Protein AF-A0A5M4B3C0-F1 (afdb_monomer_lite)

InterPro domains:
  IPR029055 Nucleophile aminohydrolases, N-terminal [SSF56235] (1-204)
  IPR029132 Choloylglycine hydrolase/NAAA C-terminal [PF02275] (1-87)
  IPR052193 Peptidase C59 family enzymes [PTHR35527] (1-217)

Secondary structure (DSSP, 8-state):
--TTS-EEEEEE----PPP-TTSPEEEHHHHHHHHHHH-SSHHHHHHHTTTSEEESSSEEEEEE-TT--EEEEEEETTEEEEEEGGG-SS----SS-HHHHHHHHTTBTTTTSSB---TT-TTS-HHHHHHHHHHT--TTS-HHHHHHHHHHHT--SS--SEEEEEETTTTEEEEEESS--SPEEEEGGGS--STTSPPEE--S--SS-EEGGGG-EE--HHHHHHHIIIIITTSTTSS-HHHHTGGG--HHHHHHHHHHTTGGGGSTTTTTT-EEEEE---TTTTPPP-EEEEEE-SS-EEEEEE-SS-EEE-EEEEEETTEEEEEEE-TT--EEEEEEEEETTEEEEEEEESS-EEEEEEEEEE--

Foldseek 3Di:
DALLLKAKDKAFEQADAADDPVAFEDEPVVLRVVCRVPHNAPVVSLVVSVRHRYDDGGIWMWIGALVGWIKTFTHDPNDTDIATDPSCPQRDDYNYDSVVLLVLLCCEPPNPHDNDDDLQDLPRALSNLSVVLVVPPDPVDDVVVSQVVSQVSSDHPDDDQKDWDRPSNQQKIWMAGPVQRAIAMEHNVLDDPDPVDADWDADRHDNDHYYCSVRIDGQALVVQLCCCVPPVVVVCVVPPPCVQCPPNDDVNNSSNCRSCVLVVLQDCVVVLVAAKWWFDDDVVVVAFTWIKHWDDPSPDIWIWIDSPPDIWTWAPWDDRPQWIKTWTADPVGWIKIWIWGDDRQKIKIWIDTPPDTSGITIIGGDDD

Radius of gyration: 25.58 Å; chains: 1; bounding box: 66×52×74 Å

pLDDT: mean 92.88, std 6.46, range [55.88, 98.62]

Sequence (368 aa):
MNEEGLFIWEMNDDTQYPKNKDLPKLNQMNWMQYILDNCRTTDEAIKTASEFEIDGWGWHYFVGDAQGNTAAIEFIKGKVVVHKGKDMPVPGLFNEPYAREMDILRYYKGFGGDYEPDLNDSKVPRFVKTAVMTRDYNPDENIVDYGLKMLDQLMVDDVPEWSVLFDVRSRTVYFKTRINPEIKKLSMDQVDFSNNSPTLIANIDMKEGGNMYAELQPFTNERMKNFTEKFIFSLIPELPAKFFTGGGLTLEEYAQRTSSHSDYAKTAEAQFFKGEWKNMPDKLKKEMDIILKFESNGEAITGSVSNGRDIYAMDNLSLAGNKVKFTFKTKGGTLIEIKSVFDGGQMKATMAGIENNYGTYVLNRILP

Organism: NCBI:txid314319

Structure (mmCIF, N/CA/C/O backbone):
data_AF-A0A5M4B3C0-F1
#
_entry.id   AF-A0A5M4B3C0-F1
#
loop_
_atom_site.group_PDB
_atom_site.id
_atom_site.type_symbol
_atom_site.label_atom_id
_atom_site.label_alt_id
_atom_site.label_comp_id
_atom_site.label_asym_id
_atom_site.label_entity_id
_atom_site.label_seq_id
_atom_site.pdbx_PDB_ins_code
_atom_site.Cartn_x
_atom_site.Cartn_y
_atom_site.Cartn_z
_atom_site.occupancy
_atom_site.B_iso_or_equiv
_atom_site.auth_seq_id
_atom_site.auth_comp_id
_atom_site.auth_asym_id
_atom_site.auth_atom_id
_atom_site.pdbx_PDB_model_num
ATOM 1 N N . MET A 1 1 ? 6.675 -1.661 0.111 1.00 96.94 1 MET A N 1
ATOM 2 C CA . MET A 1 1 ? 6.889 -3.072 0.501 1.00 96.94 1 MET A CA 1
ATOM 3 C C . MET A 1 1 ? 6.672 -3.187 2.003 1.00 96.94 1 MET A C 1
ATOM 5 O O . MET A 1 1 ? 6.975 -2.215 2.684 1.00 96.94 1 MET A O 1
ATOM 9 N N . ASN A 1 2 ? 6.158 -4.312 2.502 1.00 97.94 2 ASN A N 1
ATOM 10 C CA . ASN A 1 2 ? 6.045 -4.605 3.935 1.00 97.94 2 ASN A CA 1
ATOM 11 C C . ASN A 1 2 ? 7.030 -5.700 4.399 1.00 97.94 2 ASN A C 1
ATOM 13 O O . ASN A 1 2 ? 7.773 -6.267 3.596 1.00 97.94 2 ASN A O 1
ATOM 17 N N . GLU A 1 3 ? 7.026 -6.015 5.696 1.00 96.62 3 GLU A N 1
ATOM 18 C CA . GLU A 1 3 ? 7.925 -7.002 6.325 1.00 96.62 3 GLU A CA 1
ATOM 19 C C . GLU A 1 3 ? 7.716 -8.461 5.863 1.00 96.62 3 GLU A C 1
ATOM 21 O O . GLU A 1 3 ? 8.556 -9.335 6.094 1.00 96.62 3 GLU A O 1
ATOM 26 N N . GLU A 1 4 ? 6.625 -8.727 5.149 1.00 97.12 4 GLU A N 1
ATOM 27 C CA . GLU A 1 4 ? 6.298 -10.032 4.566 1.00 97.12 4 GLU A CA 1
ATOM 28 C C . GLU A 1 4 ? 6.764 -10.147 3.104 1.00 97.12 4 GLU A C 1
ATOM 30 O O . GLU A 1 4 ? 6.641 -11.204 2.488 1.00 97.12 4 GLU A O 1
ATOM 35 N N . GLY A 1 5 ? 7.338 -9.074 2.546 1.00 97.19 5 GLY A N 1
ATOM 36 C CA . GLY A 1 5 ? 7.814 -9.024 1.164 1.00 97.19 5 GLY A CA 1
ATOM 37 C C . GLY A 1 5 ? 6.717 -8.756 0.131 1.00 97.19 5 GLY A C 1
ATOM 38 O O . GLY A 1 5 ? 6.967 -8.908 -1.063 1.00 97.19 5 GLY A O 1
ATOM 39 N N . LEU A 1 6 ? 5.523 -8.327 0.558 1.00 98.56 6 LEU A N 1
ATOM 40 C CA . LEU A 1 6 ? 4.499 -7.786 -0.337 1.00 98.56 6 LEU A CA 1
ATOM 41 C C . LEU A 1 6 ? 4.898 -6.372 -0.768 1.00 98.56 6 LEU A C 1
ATOM 43 O O . LEU A 1 6 ? 5.253 -5.539 0.068 1.00 98.56 6 LEU A O 1
ATOM 47 N N . PHE A 1 7 ? 4.804 -6.060 -2.056 1.00 98.44 7 PHE A N 1
ATOM 48 C CA . PHE A 1 7 ? 4.947 -4.704 -2.582 1.00 98.44 7 PHE A CA 1
ATOM 49 C C . PHE A 1 7 ? 3.752 -4.327 -3.452 1.00 98.44 7 PHE A C 1
ATOM 51 O O . PHE A 1 7 ? 3.085 -5.181 -4.026 1.00 98.44 7 PHE A O 1
ATOM 58 N N . ILE A 1 8 ? 3.517 -3.025 -3.559 1.00 98.50 8 ILE A N 1
ATOM 59 C CA . ILE A 1 8 ? 2.535 -2.420 -4.448 1.00 98.50 8 ILE A CA 1
ATOM 60 C C . ILE A 1 8 ? 3.167 -1.174 -5.061 1.00 98.50 8 ILE A C 1
ATOM 62 O O . ILE A 1 8 ? 3.925 -0.474 -4.386 1.00 98.50 8 ILE A O 1
ATOM 66 N N . TRP A 1 9 ? 2.868 -0.932 -6.329 1.00 97.81 9 TRP A N 1
ATOM 67 C CA . TRP A 1 9 ? 3.270 0.252 -7.071 1.00 97.81 9 TRP A CA 1
ATOM 68 C C . TRP A 1 9 ? 2.098 0.757 -7.907 1.00 97.81 9 TRP A C 1
ATOM 70 O O . TRP A 1 9 ? 1.341 -0.043 -8.460 1.00 97.81 9 TRP A O 1
ATOM 80 N N . GLU A 1 10 ? 1.942 2.070 -7.971 1.00 96.94 10 GLU A N 1
ATOM 81 C CA . GLU A 1 10 ? 0.891 2.777 -8.687 1.00 96.94 10 GLU A CA 1
ATOM 82 C C . GLU A 1 10 ? 1.365 3.301 -10.044 1.00 96.94 10 GLU A C 1
ATOM 84 O O . GLU A 1 10 ? 2.504 3.744 -10.214 1.00 96.94 10 GLU A O 1
ATOM 89 N N . MET A 1 11 ? 0.467 3.292 -11.027 1.00 95.50 11 MET A N 1
ATOM 90 C CA . MET A 1 11 ? 0.723 3.879 -12.337 1.00 95.50 11 MET A CA 1
ATOM 91 C C . MET A 1 11 ? -0.512 4.624 -12.828 1.00 95.50 11 MET A C 1
ATOM 93 O O . MET A 1 11 ? -1.642 4.212 -12.575 1.00 95.50 11 MET A O 1
ATOM 97 N N . ASN A 1 12 ? -0.285 5.743 -13.520 1.00 93.62 12 ASN A N 1
ATOM 98 C CA . ASN A 1 12 ? -1.353 6.556 -14.102 1.00 93.62 12 ASN A CA 1
ATOM 99 C C . ASN A 1 12 ? -2.089 5.806 -15.215 1.00 93.62 12 ASN A C 1
ATOM 101 O O . ASN A 1 12 ? -1.423 5.261 -16.091 1.00 93.62 12 ASN A O 1
ATOM 105 N N . ASP A 1 13 ? -3.421 5.867 -15.191 1.00 91.69 13 ASP A N 1
ATOM 106 C CA . ASP A 1 13 ? -4.349 5.296 -16.180 1.00 91.69 13 ASP A CA 1
ATOM 107 C C . ASP A 1 13 ? -5.683 6.086 -16.168 1.00 91.69 13 ASP A C 1
ATOM 109 O O . ASP A 1 13 ? -5.935 6.865 -15.249 1.00 91.69 13 ASP A O 1
ATOM 113 N N . ASP A 1 14 ? -6.572 5.900 -17.149 1.00 90.75 14 ASP A N 1
ATOM 114 C CA . ASP A 1 14 ? -7.944 6.450 -17.132 1.00 90.75 14 ASP A CA 1
ATOM 115 C C . ASP A 1 14 ? -8.887 5.554 -16.308 1.00 90.75 14 ASP A C 1
ATOM 117 O O . ASP A 1 14 ? -9.809 4.890 -16.799 1.00 90.75 14 ASP A O 1
ATOM 121 N N . THR A 1 15 ? -8.593 5.480 -15.013 1.00 91.38 15 THR A N 1
ATOM 122 C CA . THR A 1 15 ? -9.229 4.545 -14.087 1.00 91.38 15 THR A CA 1
ATOM 123 C C . THR A 1 15 ? -10.656 4.951 -13.716 1.00 91.38 15 THR A C 1
ATOM 125 O O . THR A 1 15 ? -10.953 6.095 -13.375 1.00 91.38 15 THR A O 1
ATOM 128 N N . GLN A 1 16 ? -11.550 3.962 -13.671 1.00 93.88 16 GLN A N 1
ATOM 129 C CA . GLN A 1 16 ? -12.926 4.100 -13.198 1.00 93.88 16 GLN A CA 1
ATOM 130 C C . GLN A 1 16 ? -13.157 3.177 -12.000 1.00 93.88 16 GLN A C 1
ATOM 132 O O . GLN A 1 16 ? -13.621 2.043 -12.160 1.00 93.88 16 GLN A O 1
ATOM 137 N N . TYR A 1 17 ? -12.853 3.668 -10.795 1.00 95.75 17 TYR A N 1
ATOM 138 C CA . TYR A 1 17 ? -13.085 2.917 -9.559 1.00 95.75 17 TYR A CA 1
ATOM 139 C C . TYR A 1 17 ? -14.576 2.561 -9.377 1.00 95.75 17 TYR A C 1
ATOM 141 O O . TYR A 1 17 ? -15.446 3.412 -9.611 1.00 95.75 17 TYR A O 1
ATOM 149 N N . PRO A 1 18 ? -14.901 1.329 -8.932 1.00 94.69 18 PRO A N 1
ATOM 150 C CA . PRO A 1 18 ? -16.257 0.943 -8.564 1.00 94.69 18 PRO A CA 1
ATOM 151 C C . PRO A 1 18 ? -16.844 1.895 -7.517 1.00 94.69 18 PRO A C 1
ATOM 153 O O . PRO A 1 18 ? -16.183 2.248 -6.543 1.00 94.69 18 PRO A O 1
ATOM 156 N N . LYS A 1 19 ? -18.110 2.286 -7.691 1.00 94.06 19 LYS A N 1
ATOM 157 C CA . LYS A 1 19 ? -18.848 3.077 -6.696 1.00 94.06 19 LYS A CA 1
ATOM 158 C C . LYS A 1 19 ? -19.810 2.178 -5.932 1.00 94.06 19 LYS A C 1
ATOM 160 O O . LYS A 1 19 ? -20.630 1.488 -6.536 1.00 94.06 19 LYS A O 1
ATOM 165 N N . ASN A 1 20 ? -19.714 2.199 -4.608 1.00 92.12 20 ASN A N 1
ATOM 166 C CA . ASN A 1 20 ? -20.543 1.415 -3.708 1.00 92.12 20 ASN A CA 1
ATOM 167 C C . ASN A 1 20 ? -20.700 2.149 -2.368 1.00 92.12 20 ASN A C 1
ATOM 169 O O . ASN A 1 20 ? -19.831 2.095 -1.500 1.00 92.12 20 ASN A O 1
ATOM 173 N N . LYS A 1 21 ? -21.865 2.781 -2.181 1.00 89.44 21 LYS A N 1
ATOM 174 C CA . LYS A 1 21 ? -22.183 3.598 -0.997 1.00 89.44 21 LYS A CA 1
ATOM 175 C C . LYS A 1 21 ? -22.253 2.804 0.311 1.00 89.44 21 LYS A C 1
ATOM 177 O O . LYS A 1 21 ? -22.251 3.416 1.378 1.00 89.44 21 LYS A O 1
ATOM 182 N N . ASP A 1 22 ? -22.345 1.479 0.235 1.00 88.94 22 ASP A N 1
ATOM 183 C CA . ASP A 1 22 ? -22.395 0.618 1.414 1.00 88.94 22 ASP A CA 1
ATOM 184 C C . ASP A 1 22 ? -20.993 0.296 1.959 1.00 88.94 22 ASP A C 1
ATOM 186 O O . ASP A 1 22 ? -20.872 -0.113 3.119 1.00 88.94 22 ASP A O 1
ATOM 190 N N . LEU A 1 23 ? -19.941 0.522 1.159 1.00 87.81 23 LEU A N 1
ATOM 191 C CA . LEU A 1 23 ? -18.548 0.316 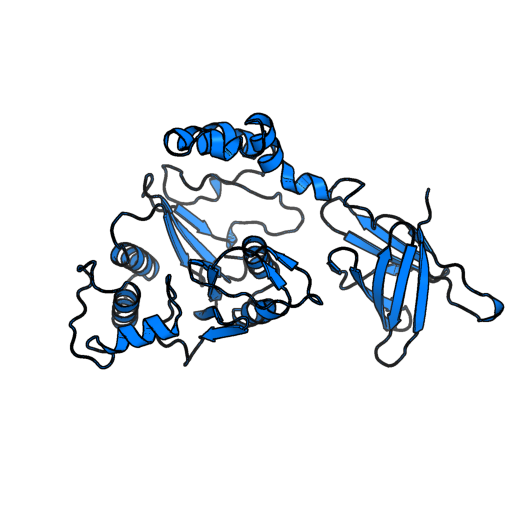1.550 1.00 87.81 23 LEU A CA 1
ATOM 192 C C . LEU A 1 23 ? -17.942 1.568 2.203 1.00 87.81 23 LEU A C 1
ATOM 194 O O . LEU A 1 23 ? -18.325 2.698 1.879 1.00 87.81 23 LEU A O 1
ATOM 198 N N . PRO A 1 24 ? -16.974 1.398 3.121 1.00 88.94 24 PRO A N 1
ATOM 199 C CA . PRO A 1 24 ? -16.141 2.508 3.562 1.00 88.94 24 PRO A CA 1
ATOM 200 C C . PRO A 1 24 ? -15.384 3.103 2.370 1.00 88.94 24 PRO A C 1
ATOM 202 O O . PRO A 1 24 ? -14.894 2.381 1.501 1.00 88.94 24 PRO A O 1
ATOM 205 N N . LYS A 1 25 ? -15.278 4.433 2.343 1.00 91.56 25 LYS A N 1
ATOM 206 C CA . LYS A 1 25 ? -14.474 5.137 1.343 1.00 91.56 25 LYS A CA 1
ATOM 207 C C . LYS A 1 25 ? -13.025 5.207 1.789 1.00 91.56 25 LYS A C 1
ATOM 209 O O . LYS A 1 25 ? -12.768 5.518 2.953 1.00 91.56 25 LYS A O 1
ATOM 214 N N . LEU A 1 26 ? -12.098 4.988 0.864 1.00 91.69 26 LEU A N 1
ATOM 215 C CA . LEU A 1 26 ? -10.669 5.106 1.133 1.00 91.69 26 LEU A CA 1
ATOM 216 C C . LEU A 1 26 ? -9.974 5.823 -0.021 1.00 91.69 26 LEU A C 1
ATOM 218 O O . LEU A 1 26 ? -10.194 5.488 -1.182 1.00 91.69 26 LEU A O 1
ATOM 222 N N . ASN A 1 27 ? -9.138 6.815 0.298 1.00 94.31 27 ASN A N 1
ATOM 223 C CA . ASN A 1 27 ? -8.304 7.442 -0.721 1.00 94.31 27 ASN A CA 1
ATOM 224 C C . ASN A 1 27 ? -7.301 6.417 -1.272 1.00 94.31 27 ASN A C 1
ATOM 226 O O . ASN A 1 27 ? -6.745 5.627 -0.514 1.00 94.31 27 ASN A O 1
ATOM 230 N N . GLN A 1 28 ? -7.048 6.465 -2.571 1.00 95.44 28 GLN A N 1
ATOM 231 C CA . GLN A 1 28 ? -6.213 5.523 -3.306 1.00 95.44 28 GLN A CA 1
ATOM 232 C C . GLN A 1 28 ? -4.790 5.349 -2.732 1.00 95.44 28 GLN A C 1
ATOM 234 O O . GLN A 1 28 ? -4.265 4.239 -2.735 1.00 95.44 28 GLN A O 1
ATOM 239 N N . MET A 1 29 ? -4.184 6.406 -2.170 1.00 95.19 29 MET A N 1
ATOM 240 C CA . MET A 1 29 ? -2.877 6.325 -1.496 1.00 95.19 29 MET A CA 1
ATOM 241 C C . MET A 1 29 ? -2.981 5.555 -0.175 1.00 95.19 29 MET A C 1
ATOM 243 O O . MET A 1 29 ? -2.160 4.693 0.129 1.00 95.19 29 MET A O 1
ATOM 247 N N . ASN A 1 30 ? -4.039 5.817 0.595 1.00 94.69 30 ASN A N 1
ATOM 248 C CA . ASN A 1 30 ? -4.301 5.104 1.844 1.00 94.69 30 ASN A CA 1
ATOM 249 C C . ASN A 1 30 ? -4.700 3.646 1.590 1.00 94.69 30 ASN A C 1
ATOM 251 O O . ASN A 1 30 ? -4.476 2.804 2.450 1.00 94.69 30 ASN A O 1
ATOM 255 N N . TRP A 1 31 ? -5.274 3.331 0.427 1.00 96.94 31 TRP A N 1
ATOM 256 C CA . TRP A 1 31 ? -5.558 1.953 0.032 1.00 96.94 31 TRP A CA 1
ATOM 257 C C . TRP A 1 31 ? -4.276 1.153 -0.218 1.00 96.94 31 TRP A C 1
ATOM 259 O O . TRP A 1 31 ? -4.173 0.020 0.248 1.00 96.94 31 TRP A O 1
ATOM 269 N N . MET A 1 32 ? -3.255 1.757 -0.835 1.00 98.06 32 MET A N 1
ATOM 270 C CA . MET A 1 32 ? -1.932 1.128 -0.931 1.00 98.06 32 MET A CA 1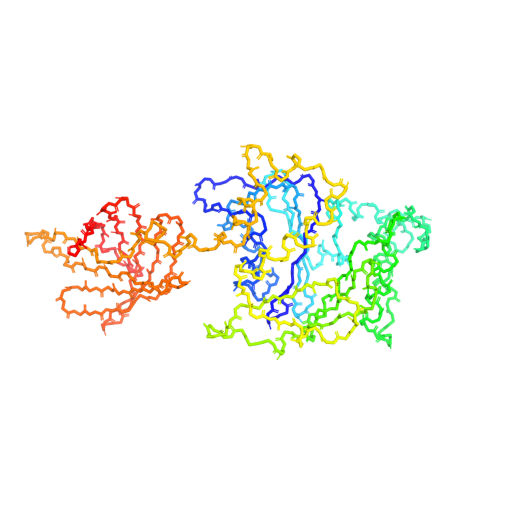
ATOM 271 C C . MET A 1 32 ? -1.333 0.855 0.451 1.00 98.06 32 MET A C 1
ATOM 273 O O . MET A 1 32 ? -0.841 -0.244 0.698 1.00 98.06 32 MET A O 1
ATOM 277 N N . GLN A 1 33 ? -1.410 1.830 1.363 1.00 97.12 33 GLN A N 1
ATOM 278 C CA . GLN A 1 33 ? -0.926 1.640 2.730 1.00 97.12 33 GLN A CA 1
ATOM 279 C C . GLN A 1 33 ? -1.722 0.548 3.458 1.00 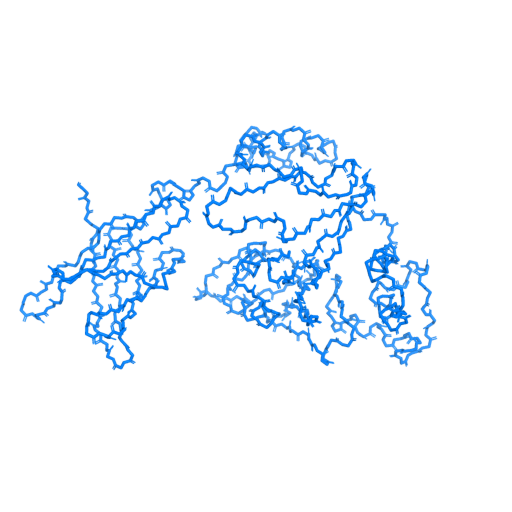97.12 33 GLN A C 1
ATOM 281 O O . GLN A 1 33 ? -1.128 -0.330 4.071 1.00 97.12 33 GLN A O 1
ATOM 286 N N . TYR A 1 34 ? -3.051 0.525 3.308 1.00 97.00 34 TYR A N 1
ATOM 287 C CA . TYR A 1 34 ? -3.906 -0.520 3.871 1.00 97.00 34 TYR A CA 1
ATOM 288 C C . TYR A 1 34 ? -3.483 -1.920 3.412 1.00 97.00 34 TYR A C 1
ATOM 290 O O . TYR A 1 34 ? -3.421 -2.836 4.233 1.00 97.00 34 TYR A O 1
ATOM 298 N N . ILE A 1 35 ? -3.163 -2.087 2.124 1.00 98.38 35 ILE A N 1
ATOM 299 C CA . ILE A 1 35 ? -2.632 -3.346 1.592 1.00 98.38 35 ILE A CA 1
ATOM 300 C C . ILE A 1 35 ? -1.327 -3.719 2.297 1.00 98.38 35 ILE A C 1
ATOM 302 O O . ILE A 1 35 ? -1.198 -4.848 2.763 1.00 98.38 35 ILE A O 1
ATOM 306 N N . LEU A 1 36 ? -0.377 -2.787 2.405 1.00 98.38 36 LEU A N 1
ATOM 307 C CA . LEU A 1 36 ? 0.910 -3.052 3.051 1.00 98.38 36 LEU A CA 1
ATOM 308 C C . LEU A 1 36 ? 0.767 -3.381 4.545 1.00 98.38 36 LEU A C 1
ATOM 310 O O . LEU A 1 36 ? 1.519 -4.217 5.040 1.00 98.38 36 LEU A O 1
ATOM 314 N N . ASP A 1 37 ? -0.212 -2.792 5.229 1.00 96.44 37 ASP A N 1
ATOM 315 C CA . ASP A 1 37 ? -0.456 -3.003 6.659 1.00 96.44 37 ASP A CA 1
ATOM 316 C C . ASP A 1 37 ? -1.211 -4.312 6.958 1.00 96.44 37 ASP A C 1
ATOM 318 O O . ASP A 1 37 ? -1.063 -4.875 8.040 1.00 96.44 37 ASP A O 1
ATOM 322 N N . ASN A 1 38 ? -2.057 -4.792 6.035 1.00 96.31 38 ASN A N 1
ATOM 323 C CA . ASN A 1 38 ? -3.025 -5.866 6.318 1.00 96.31 38 ASN A CA 1
ATOM 324 C C . ASN A 1 38 ? -2.859 -7.126 5.459 1.00 96.31 38 ASN A C 1
ATOM 326 O O . ASN A 1 38 ? -3.495 -8.139 5.751 1.00 96.31 38 ASN A O 1
ATOM 330 N N . CYS A 1 39 ? -2.055 -7.083 4.396 1.00 98.25 39 CYS A N 1
ATOM 331 C CA . CYS A 1 39 ? -1.894 -8.198 3.464 1.00 98.25 39 CYS A CA 1
ATOM 332 C C . CYS A 1 39 ? -0.465 -8.742 3.491 1.00 98.25 39 CYS A C 1
ATOM 334 O O . CYS A 1 39 ? 0.508 -8.007 3.622 1.00 98.25 39 CYS A O 1
ATOM 336 N N . ARG A 1 40 ? -0.333 -10.049 3.293 1.00 97.88 40 ARG A N 1
ATOM 337 C CA . ARG A 1 40 ? 0.942 -10.768 3.160 1.00 97.88 40 ARG A CA 1
ATOM 338 C C . ARG A 1 40 ? 1.147 -11.285 1.741 1.00 97.88 40 ARG A C 1
ATOM 340 O O . ARG A 1 40 ? 2.278 -11.472 1.306 1.00 97.88 40 ARG A O 1
ATOM 347 N N . THR A 1 41 ? 0.051 -11.534 1.027 1.00 98.44 41 THR A N 1
ATOM 348 C CA . THR A 1 41 ? 0.055 -12.175 -0.294 1.00 98.44 41 THR A CA 1
ATOM 349 C C . THR A 1 41 ? -0.630 -11.322 -1.354 1.00 98.44 41 THR A C 1
ATOM 351 O O . THR A 1 41 ? -1.487 -10.485 -1.059 1.00 98.44 41 THR A O 1
ATOM 354 N N . THR A 1 42 ? -0.295 -11.588 -2.617 1.00 98.31 42 THR A N 1
ATOM 355 C CA . THR A 1 42 ? -0.937 -10.948 -3.775 1.00 98.31 42 THR A CA 1
ATOM 356 C C . THR A 1 42 ? -2.455 -11.178 -3.786 1.00 98.31 42 THR A C 1
ATOM 358 O O . THR A 1 42 ? -3.224 -10.276 -4.111 1.00 98.31 42 THR A O 1
ATOM 361 N N . ASP A 1 43 ? -2.909 -12.372 -3.392 1.00 98.38 43 ASP A N 1
ATOM 362 C CA . ASP A 1 43 ? -4.332 -12.731 -3.378 1.00 98.38 43 ASP A CA 1
ATOM 363 C C . ASP A 1 43 ? -5.126 -11.980 -2.303 1.00 98.38 43 ASP A C 1
ATOM 365 O O . ASP A 1 43 ? -6.258 -11.558 -2.557 1.00 98.38 43 ASP A O 1
ATOM 369 N N . GLU A 1 44 ? -4.535 -11.769 -1.125 1.00 98.38 44 GLU A N 1
ATOM 370 C CA . GLU A 1 44 ? -5.122 -10.914 -0.091 1.00 98.38 44 GLU A CA 1
ATOM 371 C C . GLU A 1 44 ? -5.246 -9.472 -0.590 1.00 98.38 44 GLU A C 1
ATOM 373 O O . GLU A 1 44 ? -6.331 -8.899 -0.504 1.00 98.38 44 GLU A O 1
ATOM 378 N N . ALA A 1 45 ? -4.191 -8.926 -1.207 1.00 98.25 45 ALA A N 1
ATOM 379 C CA . ALA A 1 45 ? -4.201 -7.573 -1.759 1.00 98.25 45 ALA A CA 1
ATOM 380 C C . ALA A 1 45 ? -5.300 -7.383 -2.820 1.00 98.25 45 ALA A C 1
ATOM 382 O O . ALA A 1 45 ? -6.075 -6.428 -2.737 1.00 98.25 45 ALA A O 1
ATOM 383 N N . I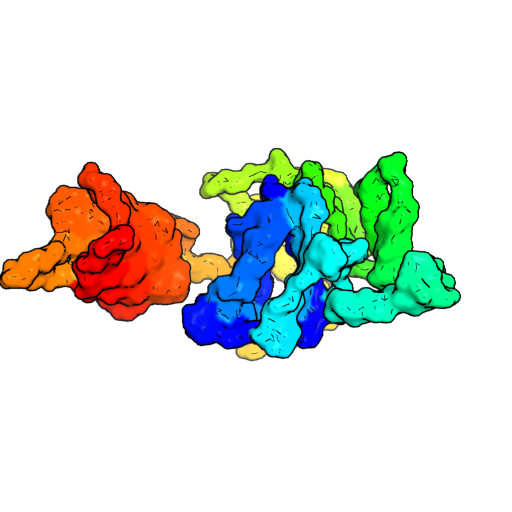LE A 1 46 ? -5.438 -8.326 -3.763 1.00 98.38 46 ILE A N 1
ATOM 384 C CA . ILE A 1 46 ? -6.501 -8.320 -4.783 1.00 98.38 46 ILE A CA 1
ATOM 385 C C . ILE A 1 46 ? -7.890 -8.250 -4.141 1.00 98.38 46 ILE A C 1
ATOM 387 O O . ILE A 1 46 ? -8.756 -7.504 -4.603 1.00 98.38 46 ILE A O 1
ATOM 391 N N . LYS A 1 47 ? -8.120 -9.018 -3.073 1.00 97.06 47 LYS A N 1
ATOM 392 C CA . LYS A 1 47 ? -9.420 -9.069 -2.400 1.00 97.06 47 LYS A CA 1
ATOM 393 C C . LYS A 1 47 ? -9.827 -7.704 -1.833 1.00 97.06 47 LYS A C 1
ATOM 395 O O . LYS A 1 47 ? -11.001 -7.340 -1.933 1.00 97.06 47 LYS A O 1
ATOM 400 N N . THR A 1 48 ? -8.871 -6.926 -1.318 1.00 96.38 48 THR A N 1
ATOM 401 C CA . THR A 1 48 ? -9.144 -5.602 -0.728 1.00 96.38 48 THR A CA 1
ATOM 402 C C . THR A 1 48 ? -9.755 -4.610 -1.724 1.00 96.38 48 THR A C 1
ATOM 404 O O . THR A 1 48 ? -10.483 -3.708 -1.315 1.00 96.38 48 THR A O 1
ATOM 407 N N . ALA A 1 49 ? -9.541 -4.793 -3.035 1.00 95.12 49 ALA A N 1
ATOM 408 C CA . ALA A 1 49 ? -10.091 -3.924 -4.082 1.00 95.12 49 ALA A CA 1
ATOM 409 C C . ALA A 1 49 ? -11.632 -3.908 -4.115 1.00 95.12 49 ALA A C 1
ATOM 411 O O . ALA A 1 49 ? -12.231 -3.021 -4.719 1.00 95.12 49 ALA A O 1
ATOM 412 N N . SER A 1 50 ? -12.281 -4.897 -3.487 1.00 92.69 50 SER A N 1
ATOM 413 C CA . SER A 1 50 ? -13.743 -4.986 -3.358 1.00 92.69 50 SER A CA 1
ATOM 414 C C . SER A 1 50 ? -14.258 -4.686 -1.943 1.00 92.69 50 SER A C 1
ATOM 416 O O . SER A 1 50 ? -15.462 -4.770 -1.706 1.00 92.69 50 SER A O 1
ATOM 418 N N . GLU A 1 51 ? -13.374 -4.361 -0.997 1.00 92.69 51 GLU A N 1
ATOM 419 C CA . GLU A 1 51 ? -13.728 -4.082 0.405 1.00 92.69 51 GLU A CA 1
ATOM 420 C C . GLU A 1 51 ? -13.923 -2.579 0.675 1.00 92.69 51 GLU A C 1
ATOM 422 O O . GLU A 1 51 ? -14.559 -2.203 1.661 1.00 92.69 51 GLU A O 1
ATOM 427 N N . PHE A 1 52 ? -13.452 -1.724 -0.239 1.00 92.25 52 PHE A N 1
ATOM 428 C CA . PHE A 1 52 ? -13.540 -0.267 -0.154 1.00 92.25 52 PHE A CA 1
ATOM 429 C C . PHE A 1 52 ? -14.156 0.337 -1.418 1.00 92.25 52 PHE A C 1
ATOM 431 O O . PHE A 1 52 ? -13.949 -0.152 -2.527 1.00 92.25 52 PHE A O 1
ATOM 438 N N . GLU A 1 53 ? -14.868 1.454 -1.262 1.00 94.56 53 GLU A N 1
ATOM 439 C CA . GLU A 1 53 ? -15.056 2.394 -2.370 1.00 94.56 53 GLU A CA 1
ATOM 440 C C . GLU A 1 53 ? -13.779 3.238 -2.476 1.00 94.56 53 GLU A C 1
ATOM 442 O O . GLU A 1 53 ? -13.591 4.197 -1.721 1.00 94.56 53 GLU A O 1
ATOM 447 N N . ILE A 1 54 ? -12.884 2.850 -3.385 1.00 94.94 54 ILE A N 1
ATOM 448 C CA . ILE A 1 54 ? -11.632 3.573 -3.626 1.00 94.94 54 ILE A CA 1
ATOM 449 C C . ILE A 1 54 ? -11.952 4.917 -4.294 1.00 94.94 54 ILE A C 1
ATOM 451 O O . ILE A 1 54 ? -12.753 5.005 -5.234 1.00 94.94 54 ILE A O 1
ATOM 455 N N . ASP A 1 55 ? -11.346 5.979 -3.773 1.00 90.88 55 ASP A N 1
ATOM 456 C CA . ASP A 1 55 ? -11.514 7.347 -4.252 1.00 90.88 55 ASP A CA 1
ATOM 457 C C . ASP A 1 55 ? -10.162 8.000 -4.547 1.00 90.88 55 ASP A C 1
ATOM 459 O O . ASP A 1 55 ? -9.174 7.741 -3.863 1.00 90.88 55 ASP A O 1
ATOM 463 N N . GLY A 1 56 ? -10.104 8.866 -5.553 1.00 91.88 56 GLY A N 1
ATOM 464 C CA . GLY A 1 56 ? -8.852 9.459 -6.012 1.00 91.88 56 GLY A CA 1
ATOM 465 C C . GLY A 1 56 ? -8.878 9.780 -7.501 1.00 91.88 56 GLY A C 1
ATOM 466 O O . GLY A 1 56 ? -9.946 9.943 -8.091 1.00 91.88 56 GLY A O 1
ATOM 467 N N . TRP A 1 57 ? -7.693 9.900 -8.089 1.00 89.88 57 TRP A N 1
ATOM 468 C CA . TRP A 1 57 ? -7.505 10.103 -9.524 1.00 89.88 57 TRP A CA 1
ATOM 469 C C . TRP A 1 57 ? -7.130 8.788 -10.219 1.00 89.88 57 TRP A C 1
ATOM 471 O O . TRP A 1 57 ? -7.233 7.712 -9.644 1.00 89.88 57 TRP A O 1
ATOM 481 N N . GLY A 1 58 ? -6.782 8.844 -11.498 1.00 89.50 58 GLY A N 1
ATOM 482 C CA . GLY A 1 58 ? -6.639 7.641 -12.305 1.00 89.50 58 GLY A CA 1
ATOM 483 C C . GLY A 1 58 ? -5.365 6.845 -12.013 1.00 89.50 58 GLY A C 1
ATOM 484 O O . GLY A 1 58 ? -4.339 7.158 -12.611 1.00 89.50 58 GLY A O 1
ATOM 485 N N . TRP A 1 59 ? -5.425 5.849 -11.115 1.00 96.75 59 TRP A N 1
ATOM 486 C CA . TRP A 1 59 ? -4.357 4.870 -10.876 1.00 96.75 59 TRP A CA 1
ATOM 487 C C . TRP A 1 59 ? -4.837 3.421 -10.986 1.00 96.75 59 TRP A C 1
ATOM 489 O O . TRP A 1 59 ? -5.883 3.038 -10.464 1.00 96.75 59 TRP A O 1
ATOM 499 N N . HIS A 1 60 ? -3.993 2.581 -11.573 1.00 97.62 60 HIS A N 1
ATOM 500 C CA . HIS A 1 60 ? -4.035 1.133 -11.388 1.00 97.62 60 HIS A CA 1
ATOM 501 C C . HIS A 1 60 ? -2.734 0.647 -10.737 1.00 97.62 60 HIS A C 1
ATOM 503 O O . HIS A 1 60 ? -1.815 1.440 -10.510 1.00 97.62 60 HIS A O 1
ATOM 509 N N . TYR A 1 61 ? -2.658 -0.637 -10.390 1.00 98.38 61 TYR A N 1
ATOM 510 C CA . TYR A 1 61 ? -1.635 -1.103 -9.458 1.00 98.38 61 TYR A CA 1
ATOM 511 C C . TYR A 1 61 ? -0.966 -2.390 -9.898 1.00 98.38 61 TYR A C 1
ATOM 513 O O . TYR A 1 61 ? -1.634 -3.355 -10.263 1.00 98.38 61 TYR A O 1
ATOM 521 N N . PHE A 1 62 ? 0.357 -2.420 -9.779 1.00 98.50 62 PHE A N 1
ATOM 522 C CA . PHE A 1 62 ? 1.142 -3.642 -9.845 1.00 98.50 62 PHE A CA 1
ATOM 523 C C . PHE A 1 62 ? 1.484 -4.095 -8.429 1.00 98.50 62 PHE A C 1
ATOM 525 O O . PHE A 1 62 ? 2.066 -3.341 -7.650 1.00 98.50 62 PHE A O 1
ATOM 532 N N . VAL A 1 63 ? 1.112 -5.322 -8.090 1.00 98.44 63 VAL A N 1
ATOM 533 C CA . VAL A 1 63 ? 1.356 -5.928 -6.778 1.00 98.44 63 VAL A CA 1
ATOM 534 C C . VAL A 1 63 ? 2.145 -7.218 -6.953 1.00 98.44 63 VAL A C 1
ATOM 536 O O . VAL A 1 63 ? 1.962 -7.930 -7.941 1.00 98.44 63 VAL A O 1
ATOM 539 N N . GLY A 1 64 ? 3.003 -7.542 -5.991 1.00 98.06 64 GLY A N 1
ATOM 540 C CA . GLY A 1 64 ? 3.638 -8.853 -5.919 1.00 98.06 64 GLY A CA 1
ATOM 541 C C . GLY A 1 64 ? 4.124 -9.203 -4.521 1.00 98.06 64 GLY A C 1
ATOM 542 O O . GLY A 1 64 ? 4.226 -8.333 -3.659 1.00 98.06 64 GLY A O 1
ATOM 543 N N . ASP A 1 65 ? 4.403 -10.485 -4.293 1.00 97.88 65 ASP A N 1
ATOM 544 C CA . ASP A 1 65 ? 4.744 -11.035 -2.974 1.00 97.88 65 ASP A CA 1
ATOM 545 C C . ASP A 1 65 ? 6.068 -11.814 -2.946 1.00 97.88 65 ASP A C 1
ATOM 547 O O . ASP A 1 65 ? 6.701 -12.073 -3.973 1.00 97.88 65 ASP A O 1
ATOM 551 N N . ALA A 1 66 ? 6.485 -12.224 -1.744 1.00 96.56 66 ALA A N 1
ATOM 552 C CA . ALA A 1 66 ? 7.726 -12.962 -1.509 1.00 96.56 66 ALA A CA 1
ATOM 553 C C . ALA A 1 66 ? 7.792 -14.335 -2.208 1.00 96.56 66 ALA A C 1
ATOM 555 O O . ALA A 1 66 ? 8.874 -14.919 -2.321 1.00 96.56 66 ALA A O 1
ATOM 556 N N . GLN A 1 67 ? 6.664 -14.870 -2.695 1.00 95.81 67 GLN A N 1
ATOM 557 C CA . GLN A 1 67 ? 6.637 -16.113 -3.470 1.00 95.81 67 GLN A CA 1
ATOM 558 C C . GLN A 1 67 ? 6.880 -15.867 -4.967 1.00 95.81 67 GLN A C 1
ATOM 560 O O . GLN A 1 67 ? 7.074 -16.825 -5.718 1.00 95.81 67 GLN A O 1
ATOM 565 N N . GLY A 1 68 ? 6.937 -14.602 -5.393 1.00 93.94 68 GLY A N 1
ATOM 566 C CA . GLY A 1 68 ? 7.087 -14.205 -6.788 1.00 93.94 68 GLY A CA 1
ATOM 567 C C . GLY A 1 68 ? 5.767 -14.193 -7.556 1.00 93.94 68 GLY A C 1
ATOM 568 O O . GLY A 1 68 ? 5.793 -14.114 -8.785 1.00 93.94 68 GLY A O 1
ATOM 569 N N . ASN A 1 69 ? 4.620 -14.273 -6.869 1.00 97.56 69 ASN A N 1
ATOM 570 C CA . ASN A 1 69 ? 3.351 -13.999 -7.531 1.00 97.56 69 ASN A CA 1
ATOM 571 C C . ASN A 1 69 ? 3.264 -12.503 -7.817 1.00 97.56 69 ASN A C 1
ATOM 573 O O . ASN A 1 69 ? 3.757 -11.683 -7.044 1.00 97.56 69 ASN A O 1
ATOM 577 N N . THR A 1 70 ? 2.625 -12.160 -8.930 1.00 98.00 70 THR A N 1
ATOM 578 C CA . THR A 1 70 ? 2.365 -10.777 -9.323 1.00 98.00 70 THR A CA 1
ATOM 579 C C . THR A 1 70 ? 0.958 -10.650 -9.882 1.00 98.00 70 THR A C 1
ATOM 581 O O . THR A 1 70 ? 0.384 -11.627 -10.382 1.00 98.00 70 THR A O 1
ATOM 584 N N . ALA A 1 71 ? 0.394 -9.451 -9.777 1.00 98.62 71 ALA A N 1
ATOM 585 C CA . ALA A 1 71 ? -0.863 -9.110 -10.414 1.00 98.62 71 ALA A CA 1
ATOM 586 C C . ALA A 1 71 ? -0.915 -7.637 -10.828 1.00 98.62 71 ALA A C 1
ATOM 588 O O . ALA A 1 71 ? -0.401 -6.766 -10.126 1.00 98.62 71 ALA A O 1
ATOM 589 N N . ALA A 1 72 ? -1.604 -7.366 -11.935 1.00 98.50 72 ALA A N 1
ATOM 590 C CA . ALA A 1 72 ? -2.168 -6.051 -12.212 1.00 98.50 72 ALA A CA 1
ATOM 591 C C . ALA A 1 72 ? -3.583 -5.992 -11.625 1.00 98.50 72 ALA A C 1
ATOM 593 O O . ALA A 1 72 ? -4.392 -6.889 -11.877 1.00 98.50 72 ALA A O 1
ATOM 594 N N . ILE A 1 73 ? -3.869 -4.952 -10.845 1.00 98.50 73 ILE A N 1
ATOM 595 C CA . ILE A 1 73 ? -5.197 -4.624 -10.326 1.00 98.50 73 ILE A CA 1
ATOM 596 C C . ILE A 1 73 ? -5.626 -3.318 -10.985 1.00 98.50 73 ILE A C 1
ATOM 598 O O . ILE A 1 73 ? -5.100 -2.247 -10.683 1.00 98.50 73 ILE A O 1
ATOM 602 N N . GLU A 1 74 ? -6.590 -3.419 -11.886 1.00 98.00 74 GLU A N 1
ATOM 603 C CA . GLU A 1 74 ? -7.068 -2.327 -12.725 1.00 98.00 74 GLU A CA 1
ATOM 604 C C . GLU A 1 74 ? -8.547 -2.064 -12.449 1.00 98.00 74 GLU A C 1
ATOM 606 O O . GLU A 1 74 ? -9.283 -2.952 -12.007 1.00 98.00 74 GLU A O 1
ATOM 611 N N . PHE A 1 75 ? -9.015 -0.847 -12.733 1.00 97.00 75 PHE A N 1
ATOM 612 C CA . PHE A 1 75 ? -10.426 -0.507 -12.561 1.00 97.00 75 PHE A CA 1
ATOM 613 C C . PHE A 1 75 ? -10.999 0.073 -13.844 1.00 97.00 75 PHE A C 1
ATOM 615 O O . PHE A 1 75 ? -10.862 1.256 -14.149 1.00 97.00 75 PHE A O 1
ATOM 622 N N . ILE A 1 76 ? -11.659 -0.791 -14.608 1.00 96.56 76 ILE A N 1
ATOM 623 C CA . ILE A 1 76 ? -12.115 -0.503 -15.964 1.00 96.56 76 ILE A CA 1
ATOM 624 C C . ILE A 1 76 ? -13.638 -0.569 -15.973 1.00 96.56 76 ILE A C 1
ATOM 626 O O . ILE A 1 76 ? -14.236 -1.575 -15.584 1.00 96.56 76 ILE A O 1
ATOM 630 N N . LYS A 1 77 ? -14.291 0.502 -16.440 1.00 95.44 77 LYS A N 1
ATOM 631 C CA . LYS A 1 77 ? -15.763 0.602 -16.512 1.00 95.44 77 LYS A CA 1
ATOM 632 C C . LYS A 1 77 ? -16.454 0.335 -15.164 1.00 95.44 77 LYS A C 1
ATOM 634 O O . LYS A 1 77 ? -17.471 -0.362 -15.114 1.00 95.44 77 LYS A O 1
ATOM 639 N N . GLY A 1 78 ? -15.892 0.855 -14.069 1.00 94.94 78 GLY A N 1
ATOM 640 C CA . GLY A 1 78 ? -16.455 0.707 -12.723 1.00 94.94 78 GLY A CA 1
ATOM 641 C C . GLY A 1 78 ? -16.304 -0.694 -12.126 1.00 94.94 78 GLY A C 1
ATOM 642 O O . GLY A 1 78 ? -17.066 -1.044 -11.226 1.00 94.94 78 GLY A O 1
ATOM 643 N N . LYS A 1 79 ? -15.386 -1.522 -12.641 1.00 96.00 79 LYS A N 1
ATOM 644 C CA . LYS A 1 79 ? -15.165 -2.907 -12.200 1.00 96.00 79 LYS A CA 1
ATOM 645 C C . LYS A 1 79 ? -13.694 -3.159 -11.924 1.00 96.00 79 LYS A C 1
ATOM 647 O O . LYS A 1 79 ? -12.852 -2.690 -12.679 1.00 96.00 79 LYS A O 1
ATOM 652 N N . VAL A 1 80 ? -13.419 -3.969 -10.906 1.00 97.31 80 VAL A N 1
ATOM 653 C CA . VAL A 1 80 ? -12.082 -4.522 -10.667 1.00 97.31 80 VAL A CA 1
ATOM 654 C C . VAL A 1 80 ? -11.771 -5.541 -11.769 1.00 97.31 80 VAL A C 1
ATOM 656 O O . VAL A 1 80 ? -12.538 -6.484 -11.977 1.00 97.31 80 VAL A O 1
ATOM 659 N N . VAL A 1 81 ? -10.667 -5.338 -12.480 1.00 98.06 81 VAL A N 1
ATOM 660 C CA . VAL A 1 81 ? -10.107 -6.236 -13.496 1.00 98.06 81 VAL A CA 1
ATOM 661 C C . VAL A 1 81 ? -8.727 -6.660 -13.012 1.00 98.06 81 VAL A C 1
ATOM 663 O O . VAL A 1 81 ? -7.941 -5.824 -12.579 1.00 98.06 81 VAL A O 1
ATOM 666 N N . VAL A 1 82 ? -8.454 -7.964 -13.025 1.00 98.44 82 VAL A N 1
ATOM 667 C CA . VAL A 1 82 ? -7.218 -8.519 -12.466 1.00 98.44 82 VAL A CA 1
ATOM 668 C C . VAL A 1 82 ? -6.549 -9.416 -13.490 1.00 98.44 82 VAL A C 1
ATOM 670 O O . VAL A 1 82 ? -7.181 -10.339 -14.003 1.00 98.44 82 VAL A O 1
ATOM 673 N N . HIS A 1 83 ? -5.261 -9.185 -13.719 1.00 98.56 83 HIS A N 1
ATOM 674 C CA . HIS A 1 83 ? -4.396 -10.066 -14.497 1.00 98.56 83 HIS A CA 1
ATOM 675 C C . HIS A 1 83 ? -3.341 -10.660 -13.573 1.00 98.56 83 HIS A C 1
ATOM 677 O O . HIS A 1 83 ? -2.634 -9.916 -12.903 1.00 98.56 83 HIS A O 1
ATOM 683 N N . LYS A 1 84 ? -3.240 -11.992 -13.514 1.00 98.19 84 LYS A N 1
ATOM 684 C CA . LYS A 1 84 ? -2.229 -12.701 -12.715 1.00 98.19 84 LYS A CA 1
ATOM 685 C C . LYS A 1 84 ? -1.927 -14.086 -13.280 1.00 98.19 84 LYS A C 1
ATOM 687 O O . LYS A 1 84 ? -2.747 -14.671 -13.990 1.00 98.19 84 LYS A O 1
ATOM 692 N N . GLY A 1 85 ? -0.779 -14.654 -12.914 1.00 96.50 85 GLY A N 1
ATOM 693 C CA . GLY A 1 85 ? -0.406 -16.019 -13.295 1.00 96.50 85 GLY A CA 1
ATOM 694 C C . GLY A 1 85 ? -0.444 -16.226 -14.813 1.00 96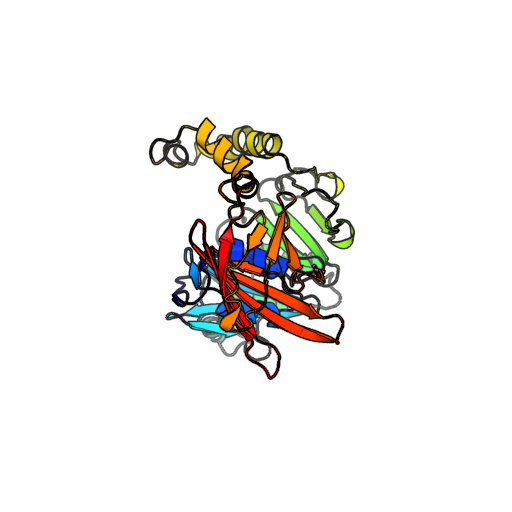.50 85 GLY A C 1
ATOM 695 O O . GLY A 1 85 ? 0.217 -15.513 -15.557 1.00 96.50 85 GLY A O 1
ATOM 696 N N . LYS A 1 86 ? -1.242 -17.188 -15.294 1.00 96.44 86 LYS A N 1
ATOM 697 C CA . LYS A 1 86 ? -1.352 -17.476 -16.739 1.00 96.44 86 LYS A CA 1
ATOM 698 C C . LYS A 1 86 ? -1.967 -16.331 -17.549 1.00 96.44 86 LYS A C 1
ATOM 700 O O . LYS A 1 86 ? -1.666 -16.220 -18.733 1.00 96.44 86 LYS A O 1
ATOM 705 N N . ASP A 1 87 ? -2.779 -15.489 -16.913 1.00 97.19 87 ASP A N 1
ATOM 706 C CA . ASP A 1 87 ? -3.395 -14.317 -17.543 1.00 97.19 87 ASP A CA 1
ATOM 707 C C . ASP A 1 87 ? -2.464 -13.091 -17.522 1.00 97.19 87 ASP A C 1
ATOM 709 O O . ASP A 1 87 ? -2.831 -12.030 -18.028 1.00 97.19 87 ASP A O 1
ATOM 713 N N . MET A 1 88 ? -1.259 -13.247 -16.953 1.00 97.44 88 MET A N 1
ATOM 714 C CA . MET A 1 88 ? -0.190 -12.252 -16.901 1.00 97.44 88 MET A CA 1
ATOM 715 C C . MET A 1 88 ? 1.160 -12.869 -17.330 1.00 97.44 88 MET A C 1
ATOM 717 O O . MET A 1 88 ? 2.076 -12.996 -16.517 1.00 97.44 88 MET A O 1
ATOM 721 N N . PRO A 1 89 ? 1.310 -13.307 -18.595 1.00 95.94 89 PRO A N 1
ATOM 722 C CA . PRO A 1 89 ? 2.527 -13.984 -19.058 1.00 95.94 89 PRO A CA 1
ATOM 723 C C . PRO A 1 89 ? 3.774 -13.086 -19.041 1.00 95.94 89 PRO A C 1
ATOM 725 O O . PRO A 1 89 ? 4.890 -13.595 -18.979 1.00 95.94 89 PRO A O 1
ATOM 728 N N . VAL A 1 90 ? 3.587 -11.764 -19.090 1.00 97.56 90 VAL A N 1
ATOM 729 C CA . VAL A 1 90 ? 4.638 -10.771 -18.837 1.00 97.56 90 VAL A CA 1
ATOM 730 C C . VAL A 1 90 ? 4.307 -10.072 -17.516 1.00 97.56 90 VAL A C 1
ATOM 732 O O . VAL A 1 90 ? 3.303 -9.355 -17.470 1.00 97.56 90 VAL A O 1
ATOM 735 N N . PRO A 1 91 ? 5.093 -10.273 -16.444 1.00 95.38 91 PRO A N 1
ATOM 736 C CA . PRO A 1 91 ? 4.830 -9.688 -15.132 1.00 95.38 91 PRO A CA 1
ATOM 737 C C . PRO A 1 91 ? 5.289 -8.224 -15.095 1.00 95.38 91 PRO A C 1
ATOM 739 O O . PRO A 1 91 ? 6.356 -7.897 -14.581 1.00 95.38 91 PRO A O 1
ATOM 742 N N . GLY A 1 92 ? 4.480 -7.339 -15.673 1.00 94.81 92 GLY A N 1
ATOM 743 C CA . GLY A 1 92 ? 4.701 -5.896 -15.661 1.00 94.81 92 GLY A CA 1
ATOM 744 C C . GLY A 1 92 ? 3.416 -5.135 -15.963 1.00 94.81 92 GLY A C 1
ATOM 745 O O . GLY A 1 92 ? 2.519 -5.657 -16.618 1.00 94.81 92 GLY A O 1
ATOM 746 N N . LEU A 1 93 ? 3.317 -3.904 -15.479 1.00 97.00 93 LEU A N 1
ATOM 747 C CA . LEU A 1 93 ? 2.221 -2.985 -15.779 1.00 97.00 93 LEU A CA 1
ATOM 748 C C . LEU A 1 93 ? 2.824 -1.577 -15.905 1.00 97.00 93 LEU A C 1
ATOM 750 O O . LEU A 1 93 ? 3.816 -1.268 -15.242 1.00 97.00 93 LEU A O 1
ATOM 754 N N . PHE A 1 94 ? 2.282 -0.762 -16.808 1.00 95.25 94 PHE A N 1
ATOM 755 C CA . PHE A 1 94 ? 2.811 0.566 -17.137 1.00 95.25 94 PHE A CA 1
ATOM 756 C C . PHE A 1 94 ? 1.703 1.605 -17.030 1.00 95.25 94 PHE A C 1
ATOM 758 O O . PHE A 1 94 ? 1.007 1.593 -16.037 1.00 95.25 94 PHE A O 1
ATOM 765 N N . ASN A 1 95 ? 1.561 2.532 -17.977 1.00 94.81 95 ASN A N 1
ATOM 766 C CA . ASN A 1 95 ? 0.575 3.617 -17.909 1.00 94.81 95 ASN A CA 1
ATOM 767 C C . ASN A 1 95 ? -0.618 3.391 -18.848 1.00 94.81 95 ASN A C 1
ATOM 769 O O . ASN A 1 95 ? -1.264 4.338 -19.280 1.00 94.81 95 ASN A O 1
ATOM 773 N N . GLU A 1 96 ? -0.848 2.132 -19.210 1.00 95.00 96 GLU A N 1
ATOM 774 C CA . GLU A 1 96 ? -1.905 1.669 -20.101 1.00 95.00 96 GLU A CA 1
ATOM 775 C C . GLU A 1 96 ? -2.453 0.346 -19.558 1.00 95.00 96 GLU A C 1
ATOM 777 O O . GLU A 1 96 ? -1.703 -0.397 -18.907 1.00 95.00 96 GLU A O 1
ATOM 782 N N . PRO A 1 97 ? -3.724 0.005 -19.837 1.00 96.56 97 PRO A N 1
ATOM 783 C CA . PRO A 1 97 ? -4.298 -1.235 -19.349 1.00 96.56 97 PRO A CA 1
ATOM 784 C C . PRO A 1 97 ? -3.501 -2.476 -19.767 1.00 96.56 97 PRO A C 1
ATOM 786 O O . PRO A 1 97 ? -3.038 -2.563 -20.908 1.00 96.56 97 PRO A O 1
ATOM 789 N N . TYR A 1 98 ? -3.398 -3.491 -18.905 1.00 98.00 98 TYR A N 1
ATOM 790 C CA . TYR A 1 98 ? -2.547 -4.665 -19.165 1.00 98.00 98 TYR A CA 1
ATOM 791 C C . TYR A 1 98 ? -2.888 -5.358 -20.491 1.00 98.00 98 TYR A C 1
ATOM 793 O O . TYR A 1 98 ? -2.018 -5.746 -21.274 1.00 98.00 98 TYR A O 1
ATOM 801 N N . ALA A 1 99 ? -4.185 -5.478 -20.787 1.00 97.38 99 ALA A N 1
ATOM 802 C CA . ALA A 1 99 ? -4.659 -6.051 -22.042 1.00 97.38 99 ALA A CA 1
ATOM 803 C C . ALA A 1 99 ? -4.164 -5.268 -23.273 1.00 97.38 99 ALA A C 1
ATOM 805 O O . ALA A 1 99 ? -3.845 -5.872 -24.298 1.00 97.38 99 ALA A O 1
ATOM 806 N N . ARG A 1 100 ? -4.059 -3.936 -23.170 1.00 97.06 100 ARG A N 1
ATOM 807 C CA . ARG A 1 100 ? -3.554 -3.079 -24.246 1.00 97.06 100 ARG A CA 1
ATOM 808 C C . ARG A 1 100 ? -2.063 -3.305 -24.476 1.00 97.06 100 ARG A C 1
ATOM 810 O O . ARG A 1 100 ? -1.646 -3.415 -25.629 1.00 97.06 100 ARG A O 1
ATOM 817 N N . GLU A 1 101 ? -1.293 -3.421 -23.402 1.00 97.56 101 GLU A N 1
ATOM 818 C CA . GLU A 1 101 ? 0.137 -3.731 -23.458 1.00 97.56 101 GLU A CA 1
ATOM 819 C C . GLU A 1 101 ? 0.395 -5.093 -24.126 1.00 97.56 101 GLU A C 1
ATOM 821 O O . GLU A 1 101 ? 1.219 -5.217 -25.038 1.00 97.56 101 GLU A O 1
ATOM 826 N N . MET A 1 102 ? -0.402 -6.107 -23.774 1.00 98.06 102 MET A N 1
ATOM 827 C CA . MET A 1 102 ? -0.357 -7.426 -24.413 1.00 98.06 102 MET A CA 1
ATOM 828 C C . MET A 1 102 ? -0.728 -7.393 -25.903 1.00 98.06 102 MET A C 1
ATOM 830 O O . MET A 1 102 ? -0.137 -8.128 -26.697 1.00 98.06 102 MET A O 1
ATOM 834 N N . ASP A 1 103 ? -1.681 -6.550 -26.309 1.00 97.94 103 ASP A N 1
ATOM 835 C CA . ASP A 1 103 ? -2.029 -6.379 -27.723 1.00 97.94 103 ASP A CA 1
ATOM 836 C C . ASP A 1 103 ? -0.887 -5.750 -28.528 1.00 97.94 103 ASP A C 1
ATOM 838 O O . ASP A 1 103 ? -0.656 -6.143 -29.672 1.00 97.94 103 ASP A O 1
ATOM 842 N N . ILE A 1 104 ? -0.153 -4.799 -27.944 1.00 97.19 104 ILE A N 1
ATOM 843 C CA . ILE A 1 104 ? 1.023 -4.188 -28.578 1.00 97.19 104 ILE A CA 1
ATOM 844 C C . ILE A 1 104 ? 2.161 -5.208 -28.700 1.00 97.19 104 ILE A C 1
ATOM 846 O O . ILE A 1 104 ? 2.797 -5.304 -29.752 1.00 97.19 104 ILE A O 1
ATOM 850 N N . LEU A 1 105 ? 2.385 -6.012 -27.660 1.00 98.19 105 LEU A N 1
ATOM 851 C CA . LEU A 1 105 ? 3.445 -7.018 -27.631 1.00 98.19 105 LEU A CA 1
ATOM 852 C C . LEU A 1 105 ? 3.366 -8.007 -28.806 1.00 98.19 105 LEU A C 1
ATOM 854 O O . LEU A 1 105 ? 4.394 -8.384 -29.366 1.00 98.19 105 LEU A O 1
ATOM 858 N N . ARG A 1 106 ? 2.152 -8.376 -29.233 1.00 97.81 106 ARG A N 1
ATOM 859 C CA . ARG A 1 106 ? 1.911 -9.341 -30.324 1.00 97.81 106 ARG A CA 1
ATOM 860 C C . ARG A 1 106 ? 2.492 -8.934 -31.676 1.00 97.81 106 ARG A C 1
ATOM 862 O O . ARG A 1 106 ? 2.646 -9.796 -32.533 1.00 97.81 106 ARG A O 1
ATOM 869 N N . TYR A 1 107 ? 2.812 -7.658 -31.889 1.00 97.88 107 TYR A N 1
ATOM 870 C CA . TYR A 1 107 ? 3.418 -7.203 -33.142 1.00 97.88 107 TYR A CA 1
ATOM 871 C C . TYR A 1 107 ? 4.934 -7.441 -33.213 1.00 97.88 107 TYR A C 1
ATOM 873 O O . TYR A 1 107 ? 5.515 -7.296 -34.289 1.00 97.88 107 TYR A O 1
ATOM 881 N N . TYR A 1 108 ? 5.575 -7.831 -32.108 1.00 98.31 108 TYR A N 1
ATOM 882 C CA . TYR A 1 108 ? 7.024 -7.992 -32.027 1.00 98.31 108 TYR A CA 1
ATOM 883 C C . TYR A 1 108 ? 7.475 -9.452 -32.153 1.00 98.31 108 TYR A C 1
ATOM 885 O O . TYR A 1 108 ? 6.790 -10.398 -31.739 1.00 98.31 108 TYR A O 1
ATOM 893 N N . LYS A 1 109 ? 8.672 -9.636 -32.715 1.00 97.19 109 LYS A N 1
ATOM 894 C CA . LYS A 1 109 ? 9.323 -10.939 -32.861 1.00 97.19 109 LYS A CA 1
ATOM 895 C C . LYS A 1 109 ? 9.558 -11.605 -31.511 1.00 97.19 109 LYS A C 1
ATOM 897 O O . LYS A 1 109 ? 9.899 -10.974 -30.513 1.00 97.19 109 LYS A O 1
ATOM 902 N N . GLY A 1 110 ? 9.361 -12.921 -31.495 1.00 95.88 110 GLY A N 1
ATOM 903 C CA . GLY A 1 110 ? 9.366 -13.730 -30.276 1.00 95.88 110 GLY A CA 1
ATOM 904 C C . GLY A 1 110 ? 8.058 -13.680 -29.477 1.00 95.88 110 GLY A C 1
ATOM 905 O O . GLY A 1 110 ? 7.925 -14.446 -28.528 1.00 95.88 110 GLY A O 1
ATOM 906 N N . PHE A 1 111 ? 7.085 -12.853 -29.886 1.00 96.69 111 PHE A N 1
ATOM 907 C CA . PHE A 1 111 ? 5.754 -12.760 -29.266 1.00 96.69 111 PHE A CA 1
ATOM 908 C C . PHE A 1 111 ? 4.591 -12.863 -30.270 1.00 96.69 111 PHE A C 1
ATOM 910 O O . PHE A 1 111 ? 3.433 -12.679 -29.898 1.00 96.69 111 PHE A O 1
ATOM 917 N N . GLY A 1 112 ? 4.888 -13.203 -31.530 1.00 95.38 112 GLY A N 1
ATOM 918 C CA . GLY A 1 112 ? 3.897 -13.515 -32.566 1.00 95.38 112 GLY A CA 1
ATOM 919 C C . GLY A 1 112 ? 3.928 -12.618 -33.804 1.00 95.38 112 GLY A C 1
ATOM 920 O O . GLY A 1 112 ? 3.240 -12.944 -34.768 1.00 95.38 112 GLY A O 1
ATOM 921 N N . GLY A 1 113 ? 4.715 -11.538 -33.803 1.00 96.88 113 GLY A N 1
ATOM 922 C CA . GLY A 1 113 ? 4.781 -10.589 -34.918 1.00 96.88 113 GLY A CA 1
ATOM 923 C C . GLY A 1 113 ? 6.165 -10.457 -35.550 1.00 96.88 113 GLY A C 1
ATOM 924 O O . GLY A 1 113 ? 7.083 -11.218 -35.243 1.00 96.88 113 GLY A O 1
ATOM 925 N N . ASP A 1 114 ? 6.301 -9.468 -36.435 1.00 97.06 114 ASP A N 1
ATOM 926 C CA . ASP A 1 114 ? 7.462 -9.297 -37.319 1.00 97.06 114 ASP A CA 1
ATOM 927 C C . ASP A 1 114 ? 8.352 -8.095 -36.967 1.00 97.06 114 ASP A C 1
ATOM 929 O O . ASP A 1 114 ? 9.449 -7.968 -37.519 1.00 97.06 114 ASP A O 1
ATOM 933 N N . TYR A 1 115 ? 7.929 -7.211 -36.056 1.00 97.56 115 TYR A N 1
ATOM 934 C CA . TYR A 1 115 ? 8.758 -6.076 -35.647 1.00 97.56 115 TYR A CA 1
ATOM 935 C C . TYR A 1 115 ? 9.915 -6.533 -34.761 1.00 97.56 115 TYR A C 1
ATOM 937 O O . TYR A 1 115 ? 9.725 -7.249 -33.780 1.00 97.56 115 TYR A O 1
ATOM 945 N N . GLU A 1 116 ? 11.128 -6.110 -35.105 1.00 97.19 116 GLU A N 1
ATOM 946 C CA . GLU A 1 116 ? 12.318 -6.392 -34.305 1.00 97.19 116 GLU A CA 1
ATOM 947 C C . GLU A 1 116 ? 12.334 -5.475 -33.069 1.00 97.19 116 GLU A C 1
ATOM 949 O O . GLU A 1 116 ? 12.298 -4.253 -33.235 1.00 97.19 116 GLU A O 1
ATOM 954 N N . PRO A 1 117 ? 12.356 -6.014 -31.838 1.00 96.25 117 PRO A N 1
ATOM 955 C CA . PRO A 1 117 ? 12.496 -5.184 -30.651 1.00 96.25 117 PRO A CA 1
ATOM 956 C C . PRO A 1 117 ? 13.953 -4.724 -30.488 1.00 96.25 117 PRO A C 1
ATOM 958 O O . PRO A 1 117 ? 14.839 -5.534 -30.227 1.00 96.25 117 PRO A O 1
ATOM 961 N N . ASP A 1 118 ? 14.195 -3.418 -30.593 1.00 95.25 118 ASP A N 1
ATOM 962 C CA . ASP A 1 118 ? 15.466 -2.790 -30.210 1.00 95.25 118 ASP A CA 1
ATOM 963 C C . ASP A 1 118 ? 15.356 -2.195 -28.798 1.00 95.25 118 ASP A C 1
ATOM 965 O O . ASP A 1 118 ? 14.601 -1.252 -28.556 1.00 95.25 118 ASP A O 1
ATOM 969 N N . LEU A 1 119 ? 16.117 -2.744 -27.846 1.00 95.06 119 LEU A N 1
ATOM 970 C CA . LEU A 1 119 ? 16.114 -2.272 -26.458 1.00 95.06 119 LEU A CA 1
ATOM 971 C C . LEU A 1 119 ? 16.636 -0.831 -26.320 1.00 95.06 119 LEU A C 1
ATOM 973 O O . LEU A 1 119 ? 16.233 -0.133 -25.391 1.00 95.06 119 LEU A O 1
ATOM 977 N N . ASN A 1 120 ? 17.456 -0.357 -27.264 1.00 92.44 120 ASN A N 1
ATOM 978 C CA . ASN A 1 120 ? 18.006 1.000 -27.247 1.00 92.44 120 ASN A CA 1
ATOM 979 C C . ASN A 1 120 ? 17.119 2.024 -27.973 1.00 92.44 120 ASN A C 1
ATOM 981 O O . ASN A 1 120 ? 17.365 3.223 -27.858 1.00 92.44 120 ASN A O 1
ATOM 985 N N . ASP A 1 121 ? 16.090 1.587 -28.705 1.00 92.06 121 ASP A N 1
ATOM 986 C CA . ASP A 1 121 ? 15.148 2.492 -29.367 1.00 92.06 121 ASP A CA 1
ATOM 987 C C . ASP A 1 121 ? 14.080 2.953 -28.364 1.00 92.06 121 ASP A C 1
ATOM 989 O O . ASP A 1 121 ? 13.363 2.144 -27.767 1.00 92.06 121 ASP A O 1
ATOM 993 N N . SER A 1 122 ? 13.954 4.265 -28.154 1.00 88.25 122 SER A N 1
ATOM 994 C CA . SER A 1 122 ? 12.929 4.844 -27.275 1.00 88.25 122 SER A CA 1
ATOM 995 C C . SER A 1 122 ? 11.508 4.661 -27.816 1.00 88.25 122 SER A C 1
ATOM 997 O O . SER A 1 122 ? 10.546 4.735 -27.054 1.00 88.25 122 SER A O 1
ATOM 999 N N . LYS A 1 123 ? 11.351 4.363 -29.113 1.00 89.88 123 LYS A N 1
ATOM 1000 C CA . LYS A 1 123 ? 10.049 4.072 -29.732 1.00 89.88 123 LYS A CA 1
ATOM 1001 C C . LYS A 1 123 ? 9.552 2.661 -29.451 1.00 89.88 123 LYS A C 1
ATOM 1003 O O . LYS A 1 123 ? 8.373 2.387 -29.675 1.00 89.88 123 LYS A O 1
ATOM 1008 N N . VAL A 1 124 ? 10.421 1.758 -28.993 1.00 94.94 124 VAL A N 1
ATOM 1009 C CA . VAL A 1 124 ? 9.996 0.425 -28.566 1.00 94.94 124 VAL A CA 1
ATOM 1010 C C . VAL A 1 124 ? 9.336 0.556 -27.190 1.00 94.94 124 VAL A C 1
ATOM 1012 O O . VAL A 1 124 ? 9.982 1.027 -26.252 1.00 94.94 124 VAL A O 1
ATOM 1015 N N . PRO A 1 125 ? 8.063 0.145 -27.034 1.00 95.50 125 PRO A N 1
ATOM 1016 C CA . PRO A 1 125 ? 7.343 0.292 -25.776 1.00 95.50 125 PRO A CA 1
ATOM 1017 C C . PRO A 1 125 ? 8.067 -0.388 -24.614 1.00 95.50 125 PRO A C 1
ATOM 1019 O O . PRO A 1 125 ? 8.573 -1.505 -24.751 1.00 95.50 125 PRO A O 1
ATOM 1022 N N . ARG A 1 126 ? 8.054 0.255 -23.442 1.00 95.94 126 ARG A N 1
ATOM 1023 C CA . ARG A 1 126 ? 8.668 -0.270 -22.211 1.00 95.94 126 ARG A CA 1
ATOM 1024 C C . ARG A 1 126 ? 8.219 -1.700 -21.906 1.00 95.94 126 ARG A C 1
ATOM 1026 O O . ARG A 1 126 ? 9.056 -2.548 -21.631 1.00 95.94 126 ARG A O 1
ATOM 1033 N N . PHE A 1 127 ? 6.930 -2.000 -22.063 1.00 97.38 127 PHE A N 1
ATOM 1034 C CA . PHE A 1 127 ? 6.402 -3.348 -21.855 1.00 97.38 127 PHE A CA 1
ATOM 1035 C C . PHE A 1 127 ? 7.029 -4.403 -22.776 1.00 97.38 127 PHE A C 1
ATOM 1037 O O . PHE A 1 127 ? 7.329 -5.511 -22.335 1.00 97.38 127 PHE A O 1
ATOM 1044 N N . VAL A 1 128 ? 7.302 -4.055 -24.038 1.00 97.81 128 VAL A N 1
ATOM 1045 C CA . VAL A 1 128 ? 7.993 -4.942 -24.987 1.00 97.81 128 VAL A CA 1
ATOM 1046 C C . VAL A 1 128 ? 9.434 -5.175 -24.544 1.00 97.81 128 VAL A C 1
ATOM 1048 O O . VAL A 1 128 ? 9.884 -6.320 -24.525 1.00 97.81 128 VAL A O 1
ATOM 1051 N N . LYS A 1 129 ? 10.142 -4.117 -24.127 1.00 97.69 129 LYS A N 1
ATOM 1052 C CA . LYS A 1 129 ? 11.500 -4.240 -23.576 1.00 97.69 129 LYS A CA 1
ATOM 1053 C C . LYS A 1 129 ? 11.514 -5.138 -22.338 1.00 97.69 129 LYS A C 1
ATOM 1055 O O . LYS A 1 129 ? 12.331 -6.050 -22.268 1.00 97.69 129 LYS A O 1
ATOM 1060 N N . THR A 1 130 ? 10.570 -4.953 -21.413 1.00 97.56 130 THR A N 1
ATOM 1061 C CA . THR A 1 130 ? 10.394 -5.826 -20.243 1.00 97.56 130 THR A CA 1
ATOM 1062 C C . THR A 1 130 ? 10.173 -7.273 -20.656 1.00 97.56 130 THR A C 1
ATOM 1064 O O . THR A 1 130 ? 10.871 -8.146 -20.155 1.00 97.56 130 THR A O 1
ATOM 1067 N N . ALA A 1 131 ? 9.271 -7.543 -21.602 1.00 98.06 131 ALA A N 1
ATOM 1068 C CA . ALA A 1 131 ? 8.998 -8.899 -22.068 1.00 98.06 131 ALA A CA 1
ATOM 1069 C C . ALA A 1 131 ? 10.247 -9.580 -22.654 1.00 98.06 131 ALA A C 1
ATOM 1071 O O . ALA A 1 131 ? 10.512 -10.744 -22.351 1.00 98.06 131 ALA A O 1
ATOM 1072 N N . VAL A 1 132 ? 11.028 -8.859 -23.468 1.00 98.06 132 VAL A N 1
ATOM 1073 C CA . VAL A 1 132 ? 12.294 -9.353 -24.037 1.00 98.06 132 VAL A CA 1
ATOM 1074 C C . VAL A 1 132 ? 13.309 -9.636 -22.934 1.00 98.06 132 VAL A C 1
ATOM 1076 O O . VAL A 1 132 ? 13.836 -10.741 -22.863 1.00 98.06 132 VAL A O 1
ATOM 1079 N N . MET A 1 133 ? 13.549 -8.671 -22.046 1.00 97.94 133 MET A N 1
ATOM 1080 C CA . MET A 1 133 ? 14.534 -8.806 -20.972 1.00 97.94 133 MET A CA 1
ATOM 1081 C C . MET A 1 133 ? 14.158 -9.932 -19.998 1.00 97.94 133 MET A C 1
ATOM 1083 O O . MET A 1 133 ? 14.990 -10.763 -19.662 1.00 97.94 133 MET A O 1
ATOM 1087 N N . THR A 1 134 ? 12.889 -10.055 -19.608 1.00 96.06 134 THR A N 1
ATOM 1088 C CA . THR A 1 134 ? 12.441 -11.163 -18.752 1.00 96.06 134 THR A CA 1
ATOM 1089 C C . THR A 1 134 ? 12.586 -12.526 -19.435 1.00 96.06 134 THR A C 1
ATOM 1091 O O . THR A 1 134 ? 12.988 -13.485 -18.780 1.00 96.06 134 THR A O 1
ATOM 1094 N N . ARG A 1 135 ? 12.286 -12.632 -20.738 1.00 96.12 135 ARG A N 1
ATOM 1095 C CA . ARG A 1 135 ? 12.450 -13.877 -21.510 1.00 96.12 135 ARG A CA 1
ATOM 1096 C C . ARG A 1 135 ? 13.919 -14.287 -21.631 1.00 96.12 135 ARG A C 1
ATOM 1098 O O . ARG A 1 135 ? 14.224 -15.471 -21.526 1.00 96.12 135 ARG A O 1
ATOM 1105 N N . ASP A 1 136 ? 14.793 -13.313 -21.861 1.00 95.75 136 ASP A N 1
ATOM 1106 C CA . ASP A 1 136 ? 16.205 -13.529 -22.187 1.00 95.75 136 ASP A CA 1
ATOM 1107 C C . ASP A 1 136 ? 17.124 -13.418 -20.955 1.00 95.75 136 ASP A C 1
ATOM 1109 O O . ASP A 1 136 ? 18.349 -13.422 -21.093 1.00 95.75 136 ASP A O 1
ATOM 1113 N N . TYR A 1 137 ? 16.556 -13.309 -19.748 1.00 96.69 137 TYR A N 1
ATOM 1114 C CA . TYR A 1 137 ? 17.320 -13.241 -18.506 1.00 96.69 137 TYR A CA 1
ATOM 1115 C C . TYR A 1 137 ? 18.185 -14.494 -18.326 1.00 96.69 137 TYR A C 1
ATOM 1117 O O . TYR A 1 137 ? 17.689 -15.623 -18.345 1.00 96.69 137 TYR A O 1
ATOM 1125 N N . ASN A 1 138 ? 19.484 -14.284 -18.110 1.00 96.19 138 ASN A N 1
ATOM 1126 C CA . ASN A 1 138 ? 20.418 -15.338 -17.753 1.00 96.19 138 ASN A CA 1
ATOM 1127 C C . ASN A 1 138 ? 20.434 -15.528 -16.222 1.00 96.19 138 ASN A C 1
ATOM 1129 O O . ASN A 1 138 ? 20.878 -14.618 -15.521 1.00 96.19 138 ASN A O 1
ATOM 1133 N N . PRO A 1 139 ? 20.038 -16.699 -15.686 1.00 94.31 139 PRO A N 1
ATOM 1134 C CA . PRO A 1 139 ? 20.023 -16.957 -14.242 1.00 94.31 139 PRO A CA 1
ATOM 1135 C C . PRO A 1 139 ? 21.383 -16.839 -13.539 1.00 94.31 139 PRO A C 1
ATOM 1137 O O . PRO A 1 139 ? 21.414 -16.727 -12.315 1.00 94.31 139 PRO A O 1
ATOM 1140 N N . ASP A 1 140 ? 22.492 -16.869 -14.285 1.00 96.19 140 ASP A N 1
ATOM 1141 C CA . ASP A 1 140 ? 23.836 -16.668 -13.734 1.00 96.19 140 ASP A CA 1
ATOM 1142 C C . ASP A 1 140 ? 24.159 -15.180 -13.472 1.00 96.19 140 ASP A C 1
ATOM 1144 O O . ASP A 1 140 ? 25.101 -14.869 -12.738 1.00 96.19 140 ASP A O 1
ATOM 1148 N N . GLU A 1 141 ? 23.404 -14.241 -14.058 1.00 96.25 141 GLU A N 1
ATOM 1149 C CA . GLU A 1 141 ? 23.542 -12.810 -13.773 1.00 96.25 141 GLU A CA 1
ATOM 1150 C C . GLU A 1 141 ? 22.955 -12.470 -12.397 1.00 96.25 141 GLU A C 1
ATOM 1152 O O . GLU A 1 141 ? 21.890 -12.959 -12.008 1.00 96.25 141 GLU A O 1
ATOM 1157 N N . ASN A 1 142 ? 23.615 -11.566 -11.667 1.00 95.94 142 ASN A N 1
ATOM 1158 C CA . ASN A 1 142 ? 23.084 -11.053 -10.409 1.00 95.94 142 ASN A CA 1
ATOM 1159 C C . ASN A 1 142 ? 21.717 -10.388 -10.649 1.00 95.94 142 ASN A C 1
ATOM 1161 O O . ASN A 1 142 ? 21.618 -9.406 -11.382 1.00 95.94 142 ASN A O 1
ATOM 1165 N N . ILE A 1 143 ? 20.664 -10.916 -10.019 1.00 94.69 143 ILE A N 1
ATOM 1166 C CA . ILE A 1 143 ? 19.282 -10.477 -10.258 1.00 94.69 143 ILE A CA 1
ATOM 1167 C C . ILE A 1 143 ? 19.036 -9.009 -9.879 1.00 94.69 143 ILE A C 1
ATOM 1169 O O . ILE A 1 143 ? 18.222 -8.344 -10.516 1.00 94.69 143 ILE A O 1
ATOM 1173 N N . VAL A 1 144 ? 19.747 -8.484 -8.875 1.00 96.38 144 VAL A N 1
ATOM 1174 C CA . VAL A 1 144 ? 19.618 -7.084 -8.443 1.00 96.38 144 VAL A CA 1
ATOM 1175 C C . VAL A 1 144 ? 20.246 -6.162 -9.483 1.00 96.38 144 VAL A C 1
ATOM 1177 O O . VAL A 1 144 ? 19.598 -5.217 -9.933 1.00 96.38 144 VAL A O 1
ATOM 1180 N N . ASP A 1 145 ? 21.463 -6.476 -9.927 1.00 96.50 145 ASP A N 1
ATOM 1181 C CA . ASP A 1 145 ? 22.140 -5.719 -10.984 1.00 96.50 145 ASP A CA 1
ATOM 1182 C C . ASP A 1 145 ? 21.344 -5.781 -12.297 1.00 96.50 145 ASP A C 1
ATOM 1184 O O . ASP A 1 145 ? 21.179 -4.768 -12.981 1.00 96.50 145 ASP A O 1
ATOM 1188 N N . TYR A 1 146 ? 20.779 -6.949 -12.618 1.00 97.62 146 TYR A N 1
ATOM 1189 C CA . TYR A 1 146 ? 19.915 -7.126 -13.781 1.00 97.62 146 TYR A CA 1
ATOM 1190 C C . TYR A 1 146 ? 18.628 -6.300 -13.677 1.00 97.62 146 TYR A C 1
ATOM 1192 O O . TYR A 1 146 ? 18.253 -5.632 -14.637 1.00 97.62 146 TYR A O 1
ATOM 1200 N N . GLY A 1 147 ? 17.972 -6.288 -12.513 1.00 96.75 147 GLY A N 1
ATOM 1201 C CA . GLY A 1 147 ? 16.773 -5.483 -12.272 1.00 96.75 147 GLY A CA 1
ATOM 1202 C C . GLY A 1 147 ? 17.035 -3.980 -12.397 1.00 96.75 147 GLY A C 1
ATOM 1203 O O . GLY A 1 147 ? 16.258 -3.265 -13.026 1.00 96.75 147 GLY A O 1
ATOM 1204 N N . LEU A 1 148 ? 18.163 -3.492 -11.875 1.00 96.25 148 LEU A N 1
ATOM 1205 C CA . LEU A 1 148 ? 18.570 -2.091 -12.035 1.00 96.25 148 LEU A CA 1
ATOM 1206 C C . LEU A 1 148 ? 18.889 -1.752 -13.498 1.00 96.25 148 LEU A C 1
ATOM 1208 O O . LEU A 1 148 ? 18.446 -0.720 -13.998 1.00 96.25 148 LEU A O 1
ATOM 1212 N N . LYS A 1 149 ? 19.573 -2.654 -14.212 1.00 95.94 149 LYS A N 1
ATOM 1213 C CA . LYS A 1 149 ? 19.805 -2.541 -15.658 1.00 95.94 149 LYS A CA 1
ATOM 1214 C C . LYS A 1 149 ? 18.492 -2.520 -16.442 1.00 95.94 149 LYS A C 1
ATOM 1216 O O . LYS A 1 149 ? 18.381 -1.751 -17.392 1.00 95.94 149 LYS A O 1
ATOM 1221 N N . MET A 1 150 ? 17.501 -3.335 -16.070 1.00 96.62 150 MET A N 1
ATOM 1222 C CA . MET A 1 150 ? 16.164 -3.276 -16.669 1.00 96.62 150 MET A CA 1
ATOM 1223 C C . MET A 1 150 ? 15.557 -1.887 -16.484 1.00 96.62 150 MET A C 1
ATOM 1225 O O . MET A 1 150 ? 15.136 -1.294 -17.467 1.00 96.62 150 MET A O 1
ATOM 1229 N N . LEU A 1 151 ? 15.566 -1.330 -15.269 1.00 95.25 151 LEU A N 1
ATOM 1230 C CA . LEU A 1 151 ? 15.028 0.013 -15.019 1.00 95.25 151 LEU A CA 1
ATOM 1231 C C . LEU A 1 151 ? 15.706 1.089 -15.883 1.00 95.25 151 LEU A C 1
ATOM 1233 O O . LEU A 1 151 ? 15.009 1.938 -16.433 1.00 95.25 151 LEU A O 1
ATOM 1237 N N . ASP A 1 152 ? 17.025 1.007 -16.080 1.00 92.81 152 ASP A N 1
ATOM 1238 C CA . ASP A 1 152 ? 17.759 1.928 -16.961 1.00 92.81 152 ASP A CA 1
ATOM 1239 C C . ASP A 1 152 ? 17.351 1.777 -18.443 1.00 92.81 152 ASP A C 1
ATOM 1241 O O . ASP A 1 152 ? 17.258 2.765 -19.170 1.00 92.81 152 ASP A O 1
ATOM 1245 N N . GLN A 1 153 ? 17.050 0.556 -18.900 1.00 94.50 153 GLN A N 1
ATOM 1246 C CA . GLN A 1 153 ? 16.602 0.275 -20.276 1.00 94.50 153 GLN A CA 1
ATOM 1247 C C . GLN A 1 153 ? 15.143 0.679 -20.546 1.00 94.50 153 GLN A C 1
ATOM 1249 O O . GLN A 1 153 ? 14.749 0.885 -21.698 1.00 94.50 153 GLN A O 1
ATOM 1254 N N . LEU A 1 154 ? 14.330 0.800 -19.494 1.00 93.50 154 LEU A N 1
ATOM 1255 C CA . LEU A 1 154 ? 12.926 1.211 -19.574 1.00 93.50 154 LEU A CA 1
ATOM 1256 C C . LEU A 1 154 ? 12.741 2.735 -19.565 1.00 93.50 154 LEU A C 1
ATOM 1258 O O . LEU A 1 154 ? 11.608 3.210 -19.494 1.00 93.50 154 LEU A O 1
ATOM 1262 N N . MET A 1 155 ? 13.822 3.507 -19.651 1.00 87.44 155 MET A N 1
ATOM 1263 C CA . MET A 1 155 ? 13.762 4.955 -19.833 1.00 87.44 155 MET A CA 1
ATOM 1264 C C . MET A 1 155 ? 13.022 5.316 -21.135 1.00 87.44 155 MET A C 1
ATOM 1266 O O . MET A 1 155 ? 13.166 4.630 -22.150 1.00 87.44 155 MET A O 1
ATOM 1270 N N . VAL A 1 156 ? 12.210 6.379 -21.093 1.00 80.50 156 VAL A N 1
ATOM 1271 C CA . VAL A 1 156 ? 11.446 6.872 -22.254 1.00 80.50 156 VAL A CA 1
ATOM 1272 C C . VAL A 1 156 ? 12.171 8.061 -22.881 1.00 80.50 156 VAL A C 1
ATOM 1274 O O . VAL A 1 156 ? 12.946 7.870 -23.815 1.00 80.50 156 VAL A O 1
ATOM 1277 N N . ASP A 1 157 ? 11.956 9.259 -22.332 1.00 81.38 157 ASP A N 1
ATOM 1278 C CA . ASP A 1 157 ? 12.503 10.512 -22.864 1.00 81.38 157 ASP A CA 1
ATOM 1279 C C . ASP A 1 157 ? 13.639 11.061 -21.990 1.00 81.38 157 ASP A C 1
ATOM 1281 O O . ASP A 1 157 ? 14.665 11.489 -22.512 1.00 81.38 157 ASP A O 1
ATOM 1285 N N . ASP A 1 158 ? 13.483 10.982 -20.665 1.00 84.62 158 ASP A N 1
ATOM 1286 C CA . ASP A 1 158 ? 14.414 11.532 -19.679 1.00 84.62 158 ASP A CA 1
ATOM 1287 C C . ASP A 1 158 ? 14.705 10.541 -18.548 1.00 84.62 158 ASP A C 1
ATOM 1289 O O . ASP A 1 158 ? 13.940 9.604 -18.288 1.00 84.62 158 ASP A O 1
ATOM 1293 N N . VAL A 1 159 ? 15.808 10.791 -17.836 1.00 88.50 159 VAL A N 1
ATOM 1294 C CA . VAL A 1 159 ? 16.166 10.057 -16.616 1.00 88.50 159 VAL A CA 1
ATOM 1295 C C . VAL A 1 159 ? 15.029 10.205 -15.596 1.00 88.50 159 VAL A C 1
ATOM 1297 O O . VAL A 1 159 ? 14.679 11.340 -15.253 1.00 88.50 159 VAL A O 1
ATOM 1300 N N . PRO A 1 160 ? 14.460 9.097 -15.082 1.00 91.81 160 PRO A N 1
ATOM 1301 C CA . PRO A 1 160 ? 13.359 9.168 -14.131 1.00 91.81 160 PRO A CA 1
ATOM 1302 C C . PRO A 1 160 ? 13.810 9.851 -12.839 1.00 91.81 160 PRO A C 1
ATOM 1304 O O . PRO A 1 160 ? 14.943 9.670 -12.394 1.00 91.81 160 PRO A O 1
ATOM 1307 N N . GLU A 1 161 ? 12.902 10.596 -12.204 1.00 92.50 161 GLU A N 1
ATOM 1308 C CA . GLU A 1 161 ? 13.168 11.298 -10.938 1.00 92.50 161 GLU A CA 1
ATOM 1309 C C . GLU A 1 161 ? 13.707 10.360 -9.846 1.00 92.50 161 GLU A C 1
ATOM 1311 O O . GLU A 1 161 ? 14.505 10.758 -8.997 1.00 92.50 161 GLU A O 1
ATOM 1316 N N . TRP A 1 162 ? 13.287 9.098 -9.884 1.00 95.25 162 TRP A N 1
ATOM 1317 C CA . TRP A 1 162 ? 13.737 8.033 -9.005 1.00 95.25 162 TRP A CA 1
ATOM 1318 C C . TRP A 1 162 ? 13.509 6.672 -9.670 1.00 95.25 162 TRP A C 1
ATOM 1320 O O . TRP A 1 162 ? 12.664 6.511 -10.550 1.00 95.25 162 TRP A O 1
ATOM 1330 N N . SER A 1 163 ? 14.294 5.6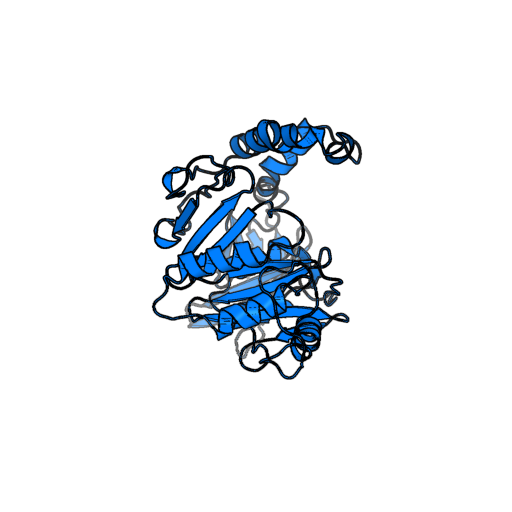81 -9.264 1.00 96.12 163 SER A N 1
ATOM 1331 C CA . SER A 1 163 ? 14.151 4.285 -9.683 1.00 96.12 163 SER A CA 1
ATOM 1332 C C . SER A 1 163 ? 14.186 3.406 -8.448 1.00 96.12 163 SER A C 1
ATOM 1334 O O . SER A 1 163 ? 15.056 3.597 -7.598 1.00 96.12 163 SER A O 1
ATOM 1336 N N . VAL A 1 164 ? 13.259 2.453 -8.351 1.00 97.50 164 VAL A N 1
ATOM 1337 C CA . VAL A 1 164 ? 13.112 1.573 -7.186 1.00 97.50 164 VAL A CA 1
ATOM 1338 C C . VAL A 1 164 ? 13.010 0.131 -7.641 1.00 97.50 164 VAL A C 1
ATOM 1340 O O . VAL A 1 164 ? 12.240 -0.195 -8.540 1.00 97.50 164 VAL A O 1
ATOM 1343 N N . LEU A 1 165 ? 13.779 -0.730 -6.989 1.00 97.88 165 LEU A N 1
ATOM 1344 C CA . LEU A 1 165 ? 13.759 -2.169 -7.157 1.00 97.88 165 LEU A CA 1
ATOM 1345 C C . LEU A 1 165 ? 13.399 -2.819 -5.819 1.00 97.88 165 LEU A C 1
ATOM 1347 O O . LEU A 1 165 ? 14.068 -2.619 -4.805 1.00 97.88 165 LEU A O 1
ATOM 1351 N N . PHE A 1 166 ? 12.347 -3.629 -5.838 1.00 97.50 166 PHE A N 1
ATOM 1352 C CA . PHE A 1 166 ? 11.897 -4.426 -4.705 1.00 97.50 166 PHE A CA 1
ATOM 1353 C C . PHE A 1 166 ? 12.445 -5.854 -4.832 1.00 97.50 166 PHE A C 1
ATOM 1355 O O . PHE A 1 166 ? 11.909 -6.654 -5.596 1.00 97.50 166 PHE A O 1
ATOM 1362 N N . ASP A 1 167 ? 13.489 -6.202 -4.077 1.00 96.88 167 ASP A N 1
ATOM 1363 C CA . ASP A 1 167 ? 13.900 -7.600 -3.918 1.00 96.88 167 ASP A CA 1
ATOM 1364 C C . ASP A 1 167 ? 13.025 -8.253 -2.845 1.00 96.88 167 ASP A C 1
ATOM 1366 O O . ASP A 1 167 ? 13.311 -8.215 -1.647 1.00 96.88 167 ASP A O 1
ATOM 1370 N N . VAL A 1 168 ? 11.912 -8.831 -3.295 1.00 94.56 168 VAL A N 1
ATOM 1371 C CA . VAL A 1 168 ? 10.892 -9.445 -2.434 1.00 94.56 168 VAL A CA 1
ATOM 1372 C C . VAL A 1 168 ? 11.391 -10.677 -1.682 1.00 94.56 168 VAL A C 1
ATOM 1374 O O . VAL A 1 168 ? 10.851 -10.997 -0.627 1.00 94.56 168 VAL A O 1
ATOM 1377 N N . ARG A 1 169 ? 12.431 -11.365 -2.181 1.00 91.19 169 ARG A N 1
ATOM 1378 C CA . ARG A 1 169 ? 12.973 -12.568 -1.528 1.00 91.19 169 ARG A CA 1
ATOM 1379 C C . ARG A 1 169 ? 13.878 -12.209 -0.360 1.00 91.19 169 ARG A C 1
ATOM 1381 O O . ARG A 1 169 ? 13.818 -12.878 0.667 1.00 91.19 169 ARG A O 1
ATOM 1388 N N . SER A 1 170 ? 14.705 -11.173 -0.513 1.00 94.81 170 SER A N 1
ATOM 1389 C CA . SER A 1 170 ? 15.549 -10.656 0.574 1.00 94.81 170 SER A CA 1
ATOM 1390 C C . SER A 1 170 ? 14.878 -9.546 1.389 1.00 94.81 170 SER A C 1
ATOM 1392 O O . SER A 1 170 ? 15.492 -9.011 2.313 1.00 94.81 170 SER A O 1
ATOM 1394 N N . ARG A 1 171 ? 13.642 -9.171 1.026 1.00 96.44 171 ARG A N 1
ATOM 1395 C CA . ARG A 1 171 ? 12.881 -8.045 1.589 1.00 96.44 171 ARG A CA 1
ATOM 1396 C C . ARG A 1 171 ? 13.712 -6.767 1.642 1.00 96.44 171 ARG A C 1
ATOM 1398 O O . ARG A 1 171 ? 13.729 -6.047 2.641 1.00 96.44 171 ARG A O 1
ATOM 1405 N N . THR A 1 172 ? 14.447 -6.512 0.566 1.00 98.00 172 THR A N 1
ATOM 1406 C CA . THR A 1 172 ? 15.328 -5.352 0.445 1.00 98.00 172 THR A CA 1
ATOM 1407 C C . THR A 1 172 ? 14.838 -4.453 -0.674 1.00 98.00 172 THR A C 1
ATOM 1409 O O . THR A 1 172 ? 14.584 -4.892 -1.793 1.00 98.00 172 THR A O 1
ATOM 1412 N N . VAL A 1 173 ? 14.707 -3.168 -0.369 1.00 97.88 173 VAL A N 1
ATOM 1413 C CA . VAL A 1 173 ? 14.383 -2.134 -1.350 1.00 97.88 173 VAL A CA 1
ATOM 1414 C C . VAL A 1 173 ? 15.678 -1.462 -1.761 1.00 97.88 173 VAL A C 1
ATOM 1416 O O . VAL A 1 173 ? 16.405 -0.977 -0.899 1.00 97.88 173 VAL A O 1
ATOM 1419 N N . TYR A 1 174 ? 15.954 -1.420 -3.058 1.00 98.38 174 TYR A N 1
ATOM 1420 C CA . TYR A 1 174 ? 17.058 -0.675 -3.652 1.00 98.38 174 TYR A CA 1
ATOM 1421 C C . TYR A 1 174 ? 16.489 0.519 -4.400 1.00 98.38 174 TYR A C 1
ATOM 1423 O O . TYR A 1 174 ? 15.490 0.380 -5.100 1.00 98.38 174 TYR A O 1
ATOM 1431 N N . PHE A 1 175 ? 17.103 1.688 -4.280 1.00 97.69 175 PHE A N 1
ATOM 1432 C CA . PHE A 1 175 ? 16.621 2.864 -4.990 1.00 97.69 175 PHE A CA 1
ATOM 1433 C C . PHE A 1 175 ? 17.718 3.893 -5.242 1.00 97.69 175 PHE A C 1
ATOM 1435 O O . PHE A 1 175 ? 18.743 3.926 -4.562 1.00 97.69 175 PHE A O 1
ATOM 1442 N N . LYS A 1 176 ? 17.481 4.752 -6.229 1.00 96.50 176 LYS A N 1
ATOM 1443 C CA . LYS A 1 176 ? 18.297 5.927 -6.552 1.00 96.50 176 LYS A CA 1
ATOM 1444 C C . LYS A 1 176 ? 17.385 7.074 -6.972 1.00 96.50 176 LYS A C 1
ATOM 1446 O O . LYS A 1 176 ? 16.285 6.825 -7.467 1.00 96.50 176 LYS A O 1
ATOM 1451 N N . THR A 1 177 ? 17.835 8.310 -6.793 1.00 95.62 177 THR A N 1
ATOM 1452 C CA . THR A 1 177 ? 17.157 9.500 -7.329 1.00 95.62 177 THR A CA 1
ATOM 1453 C C . THR A 1 177 ? 17.932 10.028 -8.531 1.00 95.62 177 THR A C 1
ATOM 1455 O O . THR A 1 177 ? 19.119 9.736 -8.692 1.00 95.62 177 THR A O 1
ATOM 1458 N N . ARG A 1 178 ? 17.278 10.819 -9.386 1.00 93.06 178 ARG A N 1
ATOM 1459 C CA . ARG A 1 178 ? 17.897 11.419 -10.576 1.00 93.06 178 ARG A CA 1
ATOM 1460 C C . ARG A 1 178 ? 19.150 12.216 -10.232 1.00 93.06 178 ARG A C 1
ATOM 1462 O O . ARG A 1 178 ? 20.155 12.116 -10.929 1.00 93.06 178 ARG A O 1
ATOM 1469 N N . ILE A 1 179 ? 19.076 13.019 -9.171 1.00 92.81 179 ILE A N 1
ATOM 1470 C CA . ILE A 1 179 ? 20.155 13.935 -8.786 1.00 92.81 179 ILE A CA 1
ATOM 1471 C C . ILE A 1 179 ? 21.188 13.292 -7.853 1.00 92.81 179 ILE A C 1
ATOM 1473 O O . ILE A 1 179 ? 22.325 13.757 -7.815 1.00 92.81 179 ILE A O 1
ATOM 1477 N N . ASN A 1 180 ? 20.847 12.191 -7.173 1.00 95.62 180 ASN A N 1
ATOM 1478 C CA . ASN A 1 180 ? 21.777 11.405 -6.364 1.00 95.62 180 ASN A CA 1
ATOM 1479 C C . ASN A 1 180 ? 21.741 9.915 -6.778 1.00 95.62 180 ASN A C 1
ATOM 1481 O O . ASN A 1 180 ? 21.083 9.096 -6.121 1.00 95.62 180 ASN A O 1
ATOM 1485 N N . PRO A 1 181 ? 22.466 9.543 -7.856 1.00 94.88 181 PRO A N 1
ATOM 1486 C CA . PRO A 1 181 ? 22.325 8.246 -8.526 1.00 94.88 181 PRO A CA 1
ATOM 1487 C C . PRO A 1 181 ? 22.995 7.070 -7.799 1.00 94.88 181 PRO A C 1
ATOM 1489 O O . PRO A 1 181 ? 22.817 5.923 -8.210 1.00 94.88 181 PRO A O 1
ATOM 1492 N N . GLU A 1 182 ? 23.756 7.332 -6.733 1.00 96.31 182 GLU A N 1
ATOM 1493 C CA . GLU A 1 182 ? 24.312 6.291 -5.865 1.00 96.31 182 GLU A CA 1
ATOM 1494 C C . GLU A 1 182 ? 23.183 5.432 -5.274 1.00 96.31 182 GLU A C 1
ATOM 1496 O O . GLU A 1 182 ? 22.237 5.954 -4.672 1.00 96.31 182 GLU A O 1
ATOM 1501 N N . ILE A 1 183 ? 23.287 4.109 -5.436 1.00 97.31 183 ILE A N 1
ATOM 1502 C CA . ILE A 1 183 ? 22.241 3.168 -5.021 1.00 97.31 183 ILE A CA 1
ATOM 1503 C C . ILE A 1 183 ? 22.181 3.106 -3.499 1.00 97.31 183 ILE A C 1
ATOM 1505 O O . ILE A 1 183 ? 23.154 2.752 -2.828 1.00 97.31 183 ILE A O 1
ATOM 1509 N N . LYS A 1 184 ? 21.003 3.392 -2.957 1.00 97.62 184 LYS A N 1
ATOM 1510 C CA . LYS A 1 184 ? 20.653 3.196 -1.552 1.00 97.62 184 LYS A CA 1
ATOM 1511 C C . LYS A 1 184 ? 19.887 1.892 -1.399 1.00 97.62 184 LYS A C 1
ATOM 1513 O O . LYS A 1 184 ? 19.224 1.441 -2.332 1.00 97.62 184 LYS A O 1
ATOM 1518 N N . LYS A 1 185 ? 19.964 1.289 -0.217 1.00 97.56 185 LYS A N 1
ATOM 1519 C CA . LYS A 1 185 ? 19.198 0.094 0.128 1.00 97.56 185 LYS A CA 1
ATOM 1520 C C . LYS A 1 185 ? 18.652 0.143 1.546 1.00 97.56 185 LYS A C 1
ATOM 1522 O O . LYS A 1 185 ? 19.323 0.643 2.444 1.00 97.56 185 LYS A O 1
ATOM 1527 N N . LEU A 1 186 ? 17.477 -0.436 1.747 1.00 97.69 186 LEU A N 1
ATOM 1528 C CA . LEU A 1 186 ? 16.871 -0.655 3.057 1.00 97.69 186 LEU A CA 1
ATOM 1529 C C . LEU A 1 186 ? 16.338 -2.087 3.116 1.00 97.69 186 LEU A C 1
ATOM 1531 O O . LEU A 1 186 ? 15.483 -2.456 2.311 1.00 97.69 186 LEU A O 1
ATOM 1535 N N . SER A 1 187 ? 16.853 -2.888 4.047 1.00 97.62 187 SER A N 1
ATOM 1536 C CA . SER A 1 187 ? 16.321 -4.226 4.317 1.00 97.62 187 SER A CA 1
ATOM 1537 C C . SER A 1 187 ? 15.260 -4.141 5.409 1.00 97.62 187 SER A C 1
ATOM 1539 O O . SER A 1 187 ? 15.508 -3.556 6.465 1.00 97.62 187 SER A O 1
ATOM 1541 N N . MET A 1 188 ? 14.091 -4.737 5.162 1.00 97.00 188 MET A N 1
ATOM 1542 C CA . MET A 1 188 ? 13.004 -4.799 6.146 1.00 97.00 188 MET A CA 1
ATOM 1543 C C . MET A 1 188 ? 13.431 -5.564 7.405 1.00 97.00 188 MET A C 1
ATOM 1545 O O . MET A 1 188 ? 12.986 -5.230 8.493 1.00 97.00 188 MET A O 1
ATOM 1549 N N . ASP A 1 189 ? 14.381 -6.498 7.293 1.00 96.12 189 ASP A N 1
ATOM 1550 C CA . ASP A 1 189 ? 14.913 -7.272 8.423 1.00 96.12 189 ASP A CA 1
ATOM 1551 C C . ASP A 1 189 ? 15.704 -6.411 9.431 1.00 96.12 189 ASP A C 1
ATOM 1553 O O . ASP A 1 189 ? 16.020 -6.870 10.528 1.00 96.12 189 ASP A O 1
ATOM 1557 N N . GLN A 1 190 ? 16.059 -5.173 9.067 1.00 96.44 190 GLN A N 1
ATOM 1558 C CA . GLN A 1 190 ? 16.744 -4.231 9.957 1.00 96.44 190 GLN A CA 1
ATOM 1559 C C . GLN A 1 190 ? 15.772 -3.371 10.768 1.00 96.44 190 GLN A C 1
ATOM 1561 O O . GLN A 1 190 ? 16.192 -2.764 11.750 1.00 96.44 190 GLN A O 1
ATOM 1566 N N . VAL A 1 191 ? 14.506 -3.295 10.357 1.00 95.88 191 VAL A N 1
ATOM 1567 C CA . VAL A 1 191 ? 13.498 -2.415 10.949 1.00 95.88 191 VAL A CA 1
ATOM 1568 C C . VAL A 1 191 ? 12.714 -3.179 12.016 1.00 95.88 191 VAL A C 1
ATOM 1570 O O . VAL A 1 191 ? 12.247 -4.289 11.781 1.00 95.88 191 VAL A O 1
ATOM 1573 N N . ASP A 1 192 ? 12.556 -2.581 13.197 1.00 95.50 192 ASP A N 1
ATOM 1574 C CA . ASP A 1 192 ? 11.659 -3.107 14.228 1.00 95.50 192 ASP A CA 1
ATOM 1575 C C . ASP A 1 192 ? 10.223 -2.641 13.954 1.00 95.50 192 ASP A C 1
ATOM 1577 O O . ASP A 1 192 ? 9.882 -1.482 14.191 1.00 95.50 192 ASP A O 1
ATOM 1581 N N . PHE A 1 193 ? 9.392 -3.558 13.458 1.00 93.88 193 PHE A N 1
ATOM 1582 C CA . PHE A 1 193 ? 7.966 -3.336 13.196 1.00 93.88 193 PHE A CA 1
ATOM 1583 C C . PHE A 1 193 ? 7.072 -3.567 14.424 1.00 93.88 193 PHE A C 1
ATOM 1585 O O . PHE A 1 193 ? 5.847 -3.546 14.313 1.00 93.88 193 PHE A O 1
ATOM 1592 N N . SER A 1 194 ? 7.639 -3.793 15.616 1.00 91.19 194 SER A N 1
ATOM 1593 C CA . SER A 1 194 ? 6.824 -3.940 16.819 1.00 91.19 194 SER A CA 1
ATOM 1594 C C . SER A 1 194 ? 6.055 -2.655 17.145 1.00 91.19 194 SER A C 1
ATOM 1596 O O . SER A 1 194 ? 6.546 -1.542 16.972 1.00 91.19 194 SER A O 1
ATOM 1598 N N . ASN A 1 195 ? 4.865 -2.804 17.734 1.00 83.50 195 ASN A N 1
ATOM 1599 C CA . ASN A 1 195 ? 3.988 -1.685 18.116 1.00 83.50 195 ASN A CA 1
ATOM 1600 C C . ASN A 1 195 ? 4.580 -0.723 19.170 1.00 83.50 195 ASN A C 1
ATOM 1602 O O . ASN A 1 195 ? 3.913 0.225 19.573 1.00 83.50 195 ASN A O 1
ATOM 1606 N N . ASN A 1 196 ? 5.790 -0.989 19.668 1.00 85.25 196 ASN A N 1
ATOM 1607 C CA . ASN A 1 196 ? 6.486 -0.132 20.627 1.00 85.25 196 ASN A CA 1
ATOM 1608 C C . ASN A 1 196 ? 7.588 0.707 19.972 1.00 85.25 196 ASN A C 1
ATOM 1610 O O . ASN A 1 196 ? 8.173 1.561 20.642 1.00 85.25 196 ASN A O 1
ATOM 1614 N N . SER A 1 197 ? 7.895 0.450 18.699 1.00 91.38 197 SER A N 1
ATOM 1615 C CA . SER A 1 197 ? 8.922 1.178 17.973 1.00 91.38 197 SER A CA 1
ATOM 1616 C C . SER A 1 197 ? 8.364 2.455 17.345 1.00 91.38 197 SER A C 1
ATOM 1618 O O . SER A 1 197 ? 7.212 2.490 16.906 1.00 91.38 197 SER A O 1
ATOM 1620 N N . PRO A 1 198 ? 9.147 3.549 17.335 1.00 91.31 198 PRO A N 1
ATOM 1621 C CA . PRO A 1 198 ? 8.692 4.809 16.772 1.00 91.31 198 PRO A CA 1
ATOM 1622 C C . PRO A 1 198 ? 8.533 4.696 15.255 1.00 91.31 198 PRO A C 1
ATOM 1624 O O . PRO A 1 198 ? 9.324 4.038 14.582 1.00 91.31 198 PRO A O 1
ATOM 1627 N N . THR A 1 199 ? 7.581 5.440 14.692 1.00 92.00 199 THR A N 1
ATOM 1628 C CA . THR A 1 199 ? 7.560 5.695 13.248 1.00 92.00 199 THR A CA 1
ATOM 1629 C C . THR A 1 199 ? 8.860 6.380 12.832 1.00 92.00 199 THR A C 1
ATOM 1631 O O . THR A 1 199 ? 9.264 7.372 13.443 1.00 92.00 199 THR A O 1
ATOM 1634 N N . LEU A 1 200 ? 9.506 5.866 11.787 1.00 95.19 200 LEU A N 1
ATOM 1635 C CA . LEU A 1 200 ? 10.763 6.392 11.261 1.00 95.19 200 LEU A CA 1
ATOM 1636 C C . LEU A 1 200 ? 10.548 7.124 9.932 1.00 95.19 200 LEU A C 1
ATOM 1638 O O . LEU A 1 200 ? 9.646 6.801 9.164 1.00 95.19 200 LEU A O 1
ATOM 1642 N N . ILE A 1 201 ? 11.400 8.106 9.655 1.00 94.06 201 ILE A N 1
ATOM 1643 C CA . ILE A 1 201 ? 11.418 8.890 8.421 1.00 94.06 201 ILE A CA 1
ATOM 1644 C C . ILE A 1 201 ? 12.863 9.155 7.988 1.00 94.06 201 ILE A C 1
ATOM 1646 O O . ILE A 1 201 ? 13.746 9.357 8.823 1.00 94.06 201 ILE A O 1
ATOM 1650 N N . ALA A 1 202 ? 13.089 9.202 6.678 1.00 93.06 202 ALA A N 1
ATOM 1651 C CA . ALA A 1 202 ? 14.314 9.701 6.065 1.00 93.06 202 ALA A CA 1
ATOM 1652 C C . ALA A 1 202 ? 13.989 10.433 4.756 1.00 93.06 202 ALA A C 1
ATOM 1654 O O . ALA A 1 202 ? 12.958 10.184 4.131 1.00 93.06 202 ALA A O 1
ATOM 1655 N N . ASN A 1 203 ? 14.880 11.333 4.339 1.00 91.31 203 ASN A N 1
ATOM 1656 C CA . ASN A 1 203 ? 14.846 11.880 2.987 1.00 91.31 203 ASN A CA 1
ATOM 1657 C C . ASN A 1 203 ? 15.435 10.828 2.035 1.00 91.31 203 ASN A C 1
ATOM 1659 O O . ASN A 1 203 ? 16.517 10.320 2.299 1.00 91.31 203 ASN A O 1
ATOM 1663 N N . ILE A 1 204 ? 14.749 10.492 0.944 1.00 91.94 204 ILE A N 1
ATOM 1664 C CA . ILE A 1 204 ? 15.267 9.527 -0.041 1.00 91.94 204 ILE A CA 1
ATOM 1665 C C . ILE A 1 204 ? 16.384 10.121 -0.909 1.00 91.94 204 ILE A C 1
ATOM 1667 O O . ILE A 1 204 ? 17.227 9.390 -1.430 1.00 91.94 204 ILE A O 1
ATOM 1671 N N . ASP A 1 205 ? 16.421 11.447 -1.036 1.00 90.50 205 ASP A N 1
ATOM 1672 C CA . ASP A 1 205 ? 17.351 12.175 -1.893 1.00 90.50 205 ASP A CA 1
ATOM 1673 C C . ASP A 1 205 ? 18.687 12.473 -1.188 1.00 90.50 205 ASP A C 1
ATOM 1675 O O . ASP A 1 205 ? 19.140 13.610 -1.083 1.00 90.50 205 ASP A O 1
ATOM 1679 N N . MET A 1 206 ? 19.304 11.433 -0.628 1.00 90.38 206 MET A N 1
ATOM 1680 C CA . MET A 1 206 ? 20.615 11.525 0.030 1.00 90.38 206 MET A CA 1
ATOM 1681 C C . MET A 1 206 ? 21.730 11.381 -0.997 1.00 90.38 206 MET A C 1
ATOM 1683 O O . MET A 1 206 ? 21.588 10.647 -1.974 1.00 90.38 206 MET A O 1
ATOM 1687 N N . LYS A 1 207 ? 22.873 12.024 -0.772 1.00 92.69 207 LYS A N 1
ATOM 1688 C CA . LYS A 1 207 ? 24.000 11.933 -1.703 1.00 92.69 207 LYS A CA 1
ATOM 1689 C C . LYS A 1 207 ? 24.670 10.565 -1.647 1.00 92.69 207 LYS A C 1
ATOM 1691 O O . LYS A 1 207 ? 24.960 9.972 -2.682 1.00 92.69 207 LYS A O 1
ATOM 1696 N N . GLU A 1 208 ? 24.898 10.067 -0.442 1.00 94.38 208 GLU A N 1
ATOM 1697 C CA . GLU A 1 208 ? 25.581 8.809 -0.195 1.00 94.38 208 GLU A CA 1
ATOM 1698 C C . GLU A 1 208 ? 24.706 7.605 -0.590 1.00 94.38 208 GLU A C 1
ATOM 1700 O O . GLU A 1 208 ? 23.488 7.575 -0.382 1.00 94.38 208 GLU A O 1
ATOM 1705 N N . GLY A 1 209 ? 25.342 6.606 -1.202 1.00 94.94 209 GLY A N 1
ATOM 1706 C CA . GLY A 1 209 ? 24.760 5.284 -1.423 1.00 94.94 209 GLY A CA 1
ATOM 1707 C C . GLY A 1 209 ? 24.924 4.370 -0.210 1.00 94.94 209 GLY A C 1
ATOM 1708 O O . GLY A 1 209 ? 25.525 4.726 0.802 1.00 94.94 209 GLY A O 1
ATOM 1709 N N . GLY A 1 210 ? 24.439 3.138 -0.335 1.00 95.44 210 GLY A N 1
ATOM 1710 C CA . GLY A 1 210 ? 24.582 2.109 0.689 1.00 95.44 210 GLY A CA 1
ATOM 1711 C C . GLY A 1 210 ? 23.366 1.980 1.603 1.00 95.44 210 GLY A C 1
ATOM 1712 O O . GLY A 1 210 ? 22.228 2.148 1.176 1.00 95.44 210 GLY A O 1
ATOM 1713 N N . ASN A 1 211 ? 23.594 1.554 2.844 1.00 95.94 211 ASN A N 1
ATOM 1714 C CA . ASN A 1 211 ? 22.512 1.198 3.760 1.00 95.94 211 ASN A CA 1
ATOM 1715 C C . ASN A 1 211 ? 21.816 2.445 4.338 1.00 95.94 211 ASN A C 1
ATOM 1717 O O . ASN A 1 211 ? 22.402 3.140 5.162 1.00 95.94 211 ASN A O 1
ATOM 1721 N N . MET A 1 212 ? 20.551 2.662 3.972 1.00 95.06 212 MET A N 1
ATOM 1722 C CA . MET A 1 212 ? 19.715 3.768 4.451 1.00 95.06 212 MET A CA 1
ATOM 1723 C C . MET A 1 212 ? 19.300 3.619 5.922 1.00 95.06 212 MET A C 1
ATOM 1725 O O . MET A 1 212 ? 18.926 4.612 6.537 1.00 95.06 212 MET A O 1
ATOM 1729 N N . TYR A 1 213 ? 19.366 2.425 6.523 1.00 95.44 213 TYR A N 1
ATOM 1730 C CA . TYR A 1 213 ? 18.868 2.215 7.890 1.00 95.44 213 TYR A CA 1
ATOM 1731 C C . TYR A 1 213 ? 19.486 3.181 8.920 1.00 95.44 213 TYR A C 1
ATOM 1733 O O . TYR A 1 213 ? 18.794 3.637 9.824 1.00 95.44 213 TYR A O 1
ATOM 1741 N N . ALA A 1 214 ? 20.763 3.546 8.757 1.00 91.06 214 ALA A N 1
ATOM 1742 C CA . ALA A 1 214 ? 21.450 4.490 9.646 1.00 91.06 214 ALA A CA 1
ATOM 1743 C C . ALA A 1 214 ? 20.924 5.938 9.549 1.00 91.06 214 ALA A C 1
ATOM 1745 O O . ALA A 1 214 ? 21.101 6.719 10.481 1.00 91.06 214 ALA A O 1
ATOM 1746 N N . GLU A 1 215 ? 20.260 6.278 8.446 1.00 94.12 215 GLU A N 1
ATOM 1747 C CA . GLU A 1 215 ? 19.731 7.615 8.155 1.00 94.12 215 GLU A CA 1
ATOM 1748 C C . GLU A 1 215 ? 18.275 7.780 8.613 1.00 94.12 215 GLU A C 1
ATOM 1750 O O . GLU A 1 215 ? 17.744 8.893 8.651 1.00 94.12 215 GLU A O 1
ATOM 1755 N N . LEU A 1 216 ? 17.617 6.679 8.991 1.00 95.38 216 LEU A N 1
ATOM 1756 C CA . LEU A 1 216 ? 16.276 6.708 9.557 1.00 95.38 216 LEU A CA 1
ATOM 1757 C C . LEU A 1 216 ? 16.287 7.408 10.917 1.00 95.38 216 LEU A C 1
ATOM 1759 O O . LEU A 1 216 ? 17.129 7.154 11.778 1.00 95.38 216 LEU A O 1
ATOM 1763 N N . GLN A 1 217 ? 15.315 8.290 11.120 1.00 95.62 217 GLN A N 1
ATOM 1764 C CA . GLN A 1 217 ? 15.137 9.041 12.358 1.00 95.62 217 GLN A CA 1
ATOM 1765 C C . GLN A 1 217 ? 13.677 8.974 12.801 1.00 95.62 217 GLN A C 1
ATOM 1767 O O . GLN A 1 217 ? 12.802 8.906 11.940 1.00 95.62 217 GLN A O 1
ATOM 1772 N N . PRO A 1 218 ? 13.370 9.063 14.108 1.00 95.56 218 PRO A N 1
ATOM 1773 C CA . PRO A 1 218 ? 11.992 9.183 14.561 1.00 95.56 218 PRO A CA 1
ATOM 1774 C C . PRO A 1 218 ? 11.274 10.344 13.869 1.00 95.56 218 PRO A C 1
ATOM 1776 O O . PRO A 1 218 ? 11.797 11.467 13.778 1.00 95.56 218 PRO A O 1
ATOM 1779 N N . PHE A 1 219 ? 10.072 10.057 13.383 1.00 93.94 219 PHE A N 1
ATOM 1780 C CA . PHE A 1 219 ? 9.169 11.054 12.845 1.00 93.94 219 PHE A CA 1
ATOM 1781 C C . PHE A 1 219 ? 8.776 12.038 13.947 1.00 93.94 219 PHE A C 1
ATOM 1783 O O . PHE A 1 219 ? 8.389 11.651 15.049 1.00 93.94 219 PHE A O 1
ATOM 1790 N N . THR A 1 220 ? 8.847 13.328 13.631 1.00 94.50 220 THR A N 1
ATOM 1791 C CA . THR A 1 220 ? 8.257 14.392 14.441 1.00 94.50 220 THR A CA 1
ATOM 1792 C C . THR A 1 220 ? 7.632 15.423 13.514 1.00 94.50 220 THR A C 1
ATOM 1794 O O . THR A 1 220 ? 8.143 15.669 12.415 1.00 94.50 220 THR A O 1
ATOM 1797 N N . ASN A 1 221 ? 6.570 16.086 13.975 1.00 94.94 221 ASN A N 1
ATOM 1798 C CA . ASN A 1 221 ? 5.953 17.178 13.221 1.00 94.94 221 ASN A CA 1
ATOM 1799 C C . ASN A 1 221 ? 6.980 18.273 12.906 1.00 94.94 221 ASN A C 1
ATOM 1801 O O . ASN A 1 221 ? 7.001 18.806 11.805 1.00 94.94 221 ASN A O 1
ATOM 1805 N N . GLU A 1 222 ? 7.891 18.570 13.838 1.00 95.50 222 GLU A N 1
ATOM 1806 C CA . GLU A 1 222 ? 8.972 19.532 13.616 1.00 95.50 222 GLU A CA 1
ATOM 1807 C C . GLU A 1 222 ? 9.902 19.099 12.473 1.00 95.50 222 GLU A C 1
ATOM 1809 O O . GLU A 1 222 ? 10.259 19.913 11.623 1.00 95.50 222 GLU A O 1
ATOM 1814 N N . ARG A 1 223 ? 10.282 17.817 12.410 1.00 94.62 223 ARG A N 1
ATOM 1815 C CA . ARG A 1 223 ? 11.132 17.292 11.335 1.00 94.62 223 ARG A CA 1
ATOM 1816 C C . ARG A 1 223 ? 10.421 17.360 9.988 1.00 94.62 223 ARG A C 1
ATOM 1818 O O . ARG A 1 223 ? 11.033 17.808 9.022 1.00 94.62 223 ARG A O 1
ATOM 1825 N N . MET A 1 224 ? 9.144 16.977 9.931 1.00 94.69 224 MET A N 1
ATOM 1826 C CA . MET A 1 224 ? 8.352 17.064 8.703 1.00 94.69 224 MET A CA 1
ATOM 1827 C C . MET A 1 224 ? 8.144 18.519 8.268 1.00 94.69 224 MET A C 1
ATOM 1829 O O . MET A 1 224 ? 8.324 18.842 7.098 1.00 94.69 224 MET A O 1
ATOM 1833 N N . LYS A 1 225 ? 7.852 19.424 9.209 1.00 94.56 225 LYS A N 1
ATOM 1834 C CA . LYS A 1 225 ? 7.732 20.864 8.948 1.00 94.56 225 LYS A CA 1
ATOM 1835 C C . LYS A 1 225 ? 9.038 21.433 8.394 1.00 94.56 225 LYS A C 1
ATOM 1837 O O . LYS A 1 225 ? 9.023 22.071 7.347 1.00 94.56 225 LYS A O 1
ATOM 1842 N N . ASN A 1 226 ? 10.167 21.126 9.034 1.00 92.56 226 ASN A N 1
ATOM 1843 C CA . ASN A 1 226 ? 11.497 21.520 8.566 1.00 92.56 226 ASN A CA 1
ATOM 1844 C C . ASN A 1 226 ? 11.813 20.961 7.172 1.00 92.56 226 ASN A C 1
ATOM 1846 O O . ASN A 1 226 ? 12.405 21.664 6.356 1.00 92.56 226 ASN A O 1
ATOM 1850 N N . PHE A 1 227 ? 11.441 19.708 6.893 1.00 90.56 227 PHE A N 1
ATOM 1851 C CA . PHE A 1 227 ? 11.602 19.114 5.568 1.00 90.56 227 PHE A CA 1
ATOM 1852 C C . PHE A 1 227 ? 10.776 19.874 4.522 1.00 90.56 227 PHE A C 1
ATOM 1854 O O . PHE A 1 227 ? 11.311 20.279 3.490 1.00 90.56 227 PHE A O 1
ATOM 1861 N N . THR A 1 228 ? 9.508 20.154 4.822 1.00 90.69 228 THR A N 1
ATOM 1862 C CA . THR A 1 228 ? 8.633 20.945 3.953 1.00 90.69 228 THR A CA 1
ATOM 1863 C C . THR A 1 228 ? 9.210 22.336 3.692 1.00 90.69 228 THR A C 1
ATOM 1865 O O . THR A 1 228 ? 9.354 22.730 2.542 1.00 90.69 228 THR A O 1
ATOM 1868 N N . GLU A 1 229 ? 9.606 23.069 4.731 1.00 90.31 229 GLU A N 1
ATOM 1869 C CA . GLU A 1 229 ? 10.086 24.451 4.606 1.00 90.31 229 GLU A CA 1
ATOM 1870 C C . GLU A 1 229 ? 11.449 24.572 3.914 1.00 90.31 229 GLU A C 1
ATOM 1872 O O . GLU A 1 229 ? 11.705 25.558 3.225 1.00 90.31 229 GLU A O 1
ATOM 1877 N N . LYS A 1 230 ? 12.342 23.593 4.091 1.00 87.94 230 LYS A N 1
ATOM 1878 C CA . LYS A 1 230 ? 13.708 23.662 3.548 1.00 87.94 230 LYS A CA 1
ATOM 1879 C C . LYS A 1 230 ? 13.859 22.984 2.195 1.00 87.94 230 LYS A C 1
ATOM 1881 O O . LYS A 1 230 ? 14.666 23.444 1.391 1.00 87.94 230 LYS A O 1
ATOM 1886 N N . PHE A 1 231 ? 13.119 21.907 1.945 1.00 85.19 231 PHE A N 1
ATOM 1887 C CA . PHE A 1 231 ? 13.251 21.099 0.731 1.00 85.19 231 PHE A CA 1
ATOM 1888 C C . PHE A 1 231 ? 12.047 21.276 -0.177 1.00 85.19 231 PHE A C 1
ATOM 1890 O O . PHE A 1 231 ? 12.194 21.792 -1.277 1.00 85.19 231 PHE A O 1
ATOM 1897 N N . ILE A 1 232 ? 10.840 20.939 0.286 1.00 86.06 232 ILE A N 1
ATOM 1898 C CA . ILE A 1 232 ? 9.650 21.056 -0.572 1.00 86.06 232 ILE A CA 1
ATOM 1899 C C . ILE A 1 232 ? 9.468 22.497 -1.026 1.00 86.06 232 ILE A C 1
ATOM 1901 O O . ILE A 1 232 ? 9.224 22.723 -2.204 1.00 86.06 232 ILE A O 1
ATOM 1905 N N . PHE A 1 233 ? 9.671 23.464 -0.127 1.00 86.25 233 PHE A N 1
ATOM 1906 C CA . PHE A 1 233 ? 9.554 24.870 -0.465 1.00 86.25 233 PHE A CA 1
ATOM 1907 C C . PHE A 1 233 ? 10.693 25.417 -1.329 1.00 86.25 233 PHE A C 1
ATOM 1909 O O . PHE A 1 233 ? 10.505 26.417 -2.013 1.00 86.25 233 PHE A O 1
ATOM 1916 N N . SER A 1 234 ? 11.861 24.775 -1.346 1.00 78.75 234 SER A N 1
ATOM 1917 C CA . SER A 1 234 ? 12.979 25.179 -2.207 1.00 78.75 234 SER A CA 1
ATOM 1918 C C . SER A 1 234 ? 12.961 24.506 -3.579 1.00 78.75 234 SER A C 1
ATOM 1920 O O . SER A 1 234 ? 13.596 25.018 -4.494 1.00 78.75 234 SER A O 1
ATOM 1922 N N . LEU A 1 235 ? 12.172 23.440 -3.756 1.00 70.88 235 LEU A N 1
ATOM 1923 C CA . LEU A 1 235 ? 11.783 22.908 -5.068 1.00 70.88 235 LEU A CA 1
ATOM 1924 C C . LEU A 1 235 ? 10.751 23.822 -5.782 1.00 70.88 235 LEU A C 1
ATOM 1926 O O . LEU A 1 235 ? 10.520 23.684 -6.980 1.00 70.88 235 LEU A O 1
ATOM 1930 N N . ILE A 1 236 ? 10.165 24.806 -5.073 1.00 63.12 236 ILE A N 1
ATOM 1931 C CA . ILE A 1 236 ? 9.118 25.747 -5.547 1.00 63.12 236 ILE A CA 1
ATOM 1932 C C . ILE A 1 236 ? 9.554 26.810 -6.567 1.00 63.12 236 ILE A C 1
ATOM 1934 O O . ILE A 1 236 ? 8.659 27.414 -7.142 1.00 63.12 236 ILE A O 1
ATOM 1938 N N . PRO A 1 237 ? 10.823 27.090 -6.917 1.00 55.88 237 PRO A N 1
ATOM 1939 C CA . PRO A 1 237 ? 11.080 27.947 -8.076 1.00 55.88 237 PRO A CA 1
ATOM 1940 C C . PRO A 1 237 ? 10.325 27.482 -9.339 1.00 55.88 237 PRO A C 1
ATOM 1942 O O . PRO A 1 237 ? 9.959 28.319 -10.162 1.00 55.88 237 PRO A O 1
ATOM 1945 N N . GLU A 1 238 ? 10.023 26.180 -9.447 1.00 58.31 238 GLU A N 1
ATOM 1946 C CA . GLU A 1 238 ? 9.289 25.577 -10.567 1.00 58.31 238 GLU A CA 1
ATOM 1947 C C . GLU A 1 238 ? 7.763 25.446 -10.359 1.00 58.31 238 GLU A C 1
ATOM 1949 O O . GLU A 1 238 ? 7.019 25.347 -11.335 1.00 58.31 238 GLU A O 1
ATOM 1954 N N . LEU A 1 239 ? 7.255 25.508 -9.119 1.00 64.19 239 LEU A N 1
ATOM 1955 C CA . LEU A 1 239 ? 5.815 25.469 -8.809 1.00 64.19 239 LEU A CA 1
ATOM 1956 C C . LEU A 1 239 ? 5.331 26.863 -8.374 1.00 64.19 239 LEU A C 1
ATOM 1958 O O . LEU A 1 239 ? 5.937 27.477 -7.505 1.00 64.19 239 LEU A O 1
ATOM 1962 N N . PRO A 1 240 ? 4.213 27.408 -8.885 1.00 66.94 240 PRO A N 1
ATOM 1963 C CA . PRO A 1 240 ? 3.773 28.739 -8.471 1.00 66.94 240 PRO A CA 1
ATOM 1964 C C . PRO A 1 240 ? 3.542 28.797 -6.952 1.00 66.94 240 PRO A C 1
ATOM 1966 O O . PRO A 1 240 ? 2.867 27.928 -6.415 1.00 66.94 240 PRO A O 1
ATOM 1969 N N . ALA A 1 241 ? 3.968 29.856 -6.253 1.00 70.88 241 ALA A N 1
ATOM 1970 C CA . ALA A 1 241 ? 3.638 30.058 -4.827 1.00 70.88 241 ALA A CA 1
ATOM 1971 C C . ALA A 1 241 ? 2.117 29.986 -4.540 1.00 70.88 241 ALA A C 1
ATOM 1973 O O . ALA A 1 241 ? 1.677 29.645 -3.440 1.00 70.88 241 ALA A O 1
ATOM 1974 N N . LYS A 1 242 ? 1.299 30.250 -5.568 1.00 78.50 242 LYS A N 1
ATOM 1975 C CA . LYS A 1 242 ? -0.161 30.072 -5.577 1.00 78.50 242 LYS A CA 1
ATOM 1976 C C . LYS A 1 242 ? -0.626 28.619 -5.442 1.00 78.50 242 LYS A C 1
ATOM 1978 O O . LYS A 1 242 ? -1.776 28.412 -5.085 1.00 78.50 242 LYS A O 1
ATOM 1983 N N . PHE A 1 243 ? 0.225 27.637 -5.731 1.00 83.50 243 PHE A N 1
ATOM 1984 C CA . PHE A 1 243 ? -0.059 26.218 -5.520 1.00 83.50 243 PHE A CA 1
ATOM 1985 C C . PHE A 1 243 ? -0.271 25.943 -4.029 1.00 83.50 243 PHE A C 1
ATOM 1987 O O . PHE A 1 243 ? -1.331 25.475 -3.628 1.00 83.50 243 PHE A O 1
ATOM 1994 N N . PHE A 1 244 ? 0.696 26.338 -3.197 1.00 84.12 244 PHE A N 1
ATOM 1995 C CA . PHE A 1 244 ? 0.653 26.129 -1.745 1.00 84.12 244 PHE A CA 1
ATOM 1996 C C . PHE A 1 244 ? -0.328 27.060 -1.042 1.00 84.12 244 PHE A C 1
ATOM 1998 O O . PHE A 1 244 ? -0.951 26.683 -0.055 1.00 84.12 244 PHE A O 1
ATOM 2005 N N . THR A 1 245 ? -0.478 28.276 -1.567 1.00 83.56 245 THR A N 1
ATOM 2006 C CA . THR A 1 245 ? -1.384 29.292 -1.010 1.00 83.56 245 THR A CA 1
ATOM 2007 C C . THR A 1 245 ? -2.787 29.263 -1.629 1.00 83.56 245 THR A C 1
ATOM 2009 O O . THR A 1 245 ? -3.616 30.146 -1.386 1.00 83.56 245 THR A O 1
ATOM 2012 N N . GLY A 1 246 ? -3.081 28.236 -2.433 1.00 83.44 246 GLY A N 1
ATOM 2013 C CA . GLY A 1 246 ? -4.392 28.018 -3.033 1.00 83.44 246 GLY A CA 1
ATOM 2014 C C . GLY A 1 246 ? -5.493 27.998 -1.970 1.00 83.44 246 GLY A C 1
ATOM 2015 O O . GLY A 1 246 ? -5.331 27.428 -0.894 1.00 83.44 246 GLY A O 1
ATOM 2016 N N . GLY A 1 247 ? -6.615 28.665 -2.246 1.00 86.25 247 GLY A N 1
ATOM 2017 C CA . GLY A 1 247 ? -7.725 28.756 -1.290 1.00 86.25 247 GLY A CA 1
ATOM 2018 C C . GLY A 1 247 ? -7.478 29.681 -0.089 1.00 86.25 247 GLY A C 1
ATOM 2019 O O . GLY A 1 247 ? -8.265 29.647 0.850 1.00 86.25 247 GLY A O 1
ATOM 2020 N N . GLY A 1 248 ? -6.430 30.516 -0.118 1.00 88.50 248 GLY A N 1
ATOM 2021 C CA . GLY A 1 248 ? -6.151 31.517 0.921 1.00 88.50 248 GLY A CA 1
ATOM 2022 C C . GLY A 1 248 ? -5.256 31.028 2.062 1.00 88.50 248 GLY A C 1
ATOM 2023 O O . GLY A 1 248 ? -5.138 31.725 3.064 1.00 88.50 248 GLY A O 1
ATOM 2024 N N . LEU A 1 249 ? -4.632 29.857 1.915 1.00 91.06 249 LEU A N 1
ATOM 2025 C CA . LEU A 1 249 ? -3.668 29.332 2.879 1.00 91.06 249 LEU A CA 1
ATOM 2026 C C . LEU A 1 249 ? -2.379 30.155 2.878 1.00 91.06 249 LEU A C 1
ATOM 2028 O O . LEU A 1 249 ? -1.865 30.536 1.827 1.00 91.06 249 LEU A O 1
ATOM 2032 N N . THR A 1 250 ? -1.807 30.377 4.052 1.00 91.50 250 THR A N 1
ATOM 2033 C CA . THR A 1 250 ? -0.412 30.805 4.185 1.00 91.50 250 THR A CA 1
ATOM 2034 C C . THR A 1 250 ? 0.533 29.604 4.061 1.00 91.50 250 THR A C 1
ATOM 2036 O O . THR A 1 250 ? 0.146 28.455 4.280 1.00 91.50 250 THR A O 1
ATOM 2039 N N . LEU A 1 251 ? 1.804 29.856 3.730 1.00 89.50 251 LEU A N 1
ATOM 2040 C CA . LEU A 1 251 ? 2.829 28.803 3.696 1.00 89.50 251 LEU A CA 1
ATOM 2041 C C . LEU A 1 251 ? 3.031 28.151 5.072 1.00 89.50 251 LEU A C 1
ATOM 2043 O O . LEU A 1 251 ? 3.235 26.943 5.155 1.00 89.50 251 LEU A O 1
ATOM 2047 N N . GLU A 1 252 ? 2.929 28.938 6.144 1.00 91.69 252 GLU A N 1
ATOM 2048 C CA . GLU A 1 252 ? 3.010 28.433 7.515 1.00 91.69 252 GLU A CA 1
ATOM 2049 C C . GLU A 1 252 ? 1.842 27.493 7.834 1.00 91.69 252 GLU A C 1
ATOM 2051 O O . GLU A 1 252 ? 2.062 26.395 8.345 1.00 91.69 252 GLU A O 1
ATOM 2056 N N . GLU A 1 253 ? 0.609 27.866 7.477 1.00 92.44 253 GLU A N 1
ATOM 2057 C CA . GLU A 1 253 ? -0.552 26.987 7.645 1.00 92.44 253 GLU A CA 1
ATOM 2058 C C . GLU A 1 253 ? -0.423 25.710 6.815 1.00 92.44 253 GLU A C 1
ATOM 2060 O O . GLU A 1 253 ? -0.767 24.633 7.305 1.00 92.44 253 GLU A O 1
ATOM 2065 N N . TYR A 1 254 ? 0.092 25.797 5.585 1.00 91.50 254 TYR A N 1
ATOM 2066 C CA . TYR A 1 254 ? 0.365 24.620 4.761 1.00 91.50 254 TYR A CA 1
ATOM 2067 C C . TYR A 1 254 ? 1.369 23.682 5.447 1.00 91.50 254 TYR A C 1
ATOM 2069 O O . TYR A 1 254 ? 1.096 22.489 5.616 1.00 91.50 254 TYR A O 1
ATOM 2077 N N . ALA A 1 255 ? 2.515 24.212 5.885 1.00 92.44 255 ALA A N 1
ATOM 2078 C CA . ALA A 1 255 ? 3.564 23.437 6.542 1.00 92.44 255 ALA A CA 1
ATOM 2079 C C . ALA A 1 255 ? 3.075 22.829 7.865 1.00 92.44 255 ALA A C 1
ATOM 2081 O O . ALA A 1 255 ? 3.358 21.669 8.163 1.00 92.44 255 ALA A O 1
ATOM 2082 N N . GLN A 1 256 ? 2.276 23.568 8.637 1.00 92.44 256 GLN A N 1
ATOM 2083 C CA . GLN A 1 256 ? 1.674 23.065 9.866 1.00 92.44 256 GLN A CA 1
ATOM 2084 C C . GLN A 1 256 ? 0.681 21.931 9.584 1.00 92.44 256 GLN A C 1
ATOM 2086 O O . GLN A 1 256 ? 0.761 20.874 10.207 1.00 92.44 256 GLN A O 1
ATOM 2091 N N . ARG A 1 257 ? -0.239 22.109 8.629 1.00 90.25 257 ARG A N 1
ATOM 2092 C CA . ARG A 1 257 ? -1.258 21.094 8.310 1.00 90.25 257 ARG A CA 1
ATOM 2093 C C . ARG A 1 257 ? -0.636 19.813 7.768 1.00 90.25 257 ARG A C 1
ATOM 2095 O O . ARG A 1 257 ? -1.033 18.732 8.179 1.00 90.25 257 ARG A O 1
ATOM 2102 N N . THR A 1 258 ? 0.357 19.929 6.892 1.00 88.88 258 THR A N 1
ATOM 2103 C CA . THR A 1 258 ? 1.058 18.769 6.316 1.00 88.88 258 THR A CA 1
ATOM 2104 C C . THR A 1 258 ? 1.994 18.072 7.298 1.00 88.88 258 THR A C 1
ATOM 2106 O O . THR A 1 258 ? 2.279 16.897 7.116 1.00 88.88 258 THR A O 1
ATOM 2109 N N . SER A 1 259 ? 2.453 18.745 8.354 1.00 93.94 259 SER A N 1
ATOM 2110 C CA . SER A 1 259 ? 3.298 18.111 9.374 1.00 93.94 259 SER A CA 1
ATOM 2111 C C . SER A 1 259 ? 2.528 17.515 10.549 1.00 93.94 259 SER A C 1
ATOM 2113 O O . SER A 1 259 ? 3.079 16.665 11.233 1.00 93.94 259 SER A O 1
ATOM 2115 N N . SER A 1 260 ? 1.281 17.936 10.787 1.00 92.00 260 SER A N 1
ATOM 2116 C CA . SER A 1 260 ? 0.471 17.517 11.946 1.00 92.00 260 SER A CA 1
ATOM 2117 C C . SER A 1 260 ? -0.863 16.862 11.569 1.00 92.00 260 SER A C 1
ATOM 2119 O O . SER A 1 260 ? -1.752 16.723 12.407 1.00 92.00 260 SER A O 1
ATOM 2121 N N . HIS A 1 261 ? -1.034 16.439 10.311 1.00 85.62 261 HIS A N 1
ATOM 2122 C CA . HIS A 1 261 ? -2.307 15.887 9.825 1.00 85.62 261 HIS A CA 1
ATOM 2123 C C . HIS A 1 261 ? -2.783 14.652 10.610 1.00 85.62 261 HIS A C 1
ATOM 2125 O O . HIS A 1 261 ? -3.984 14.402 10.691 1.00 85.62 261 HIS A O 1
ATOM 2131 N N . SER A 1 262 ? -1.865 13.874 11.189 1.00 85.19 262 SER A N 1
ATOM 2132 C CA . SER A 1 262 ? -2.175 12.684 11.989 1.00 85.19 262 SER A CA 1
ATOM 2133 C C . SER A 1 262 ? -2.617 13.014 13.418 1.00 85.19 262 SER A C 1
ATOM 2135 O O . SER A 1 262 ? -3.328 12.217 14.030 1.00 85.19 262 SER A O 1
ATOM 2137 N N . ASP A 1 263 ? -2.289 14.199 13.943 1.00 89.31 263 ASP A N 1
ATOM 2138 C CA . ASP A 1 263 ? -2.616 14.579 15.323 1.00 89.31 263 ASP A CA 1
ATOM 2139 C C . ASP A 1 263 ? -4.121 14.718 15.554 1.00 89.31 263 ASP A C 1
ATOM 2141 O O . ASP A 1 263 ? -4.588 14.525 16.679 1.00 89.31 263 ASP A O 1
ATOM 2145 N N . TYR A 1 264 ? -4.901 14.993 14.498 1.00 84.38 264 TYR A N 1
ATOM 2146 C CA . TYR A 1 264 ? -6.360 15.057 14.602 1.00 84.38 264 TYR A CA 1
ATOM 2147 C C . TYR A 1 264 ? -6.931 13.775 15.212 1.00 84.38 264 TYR A C 1
ATOM 2149 O O . TYR A 1 264 ? -7.811 13.860 16.067 1.00 84.38 264 TYR A O 1
ATOM 2157 N N . ALA A 1 265 ? -6.376 12.605 14.871 1.00 84.50 265 ALA A N 1
ATOM 2158 C CA . ALA A 1 265 ? -6.819 11.320 15.408 1.00 84.50 265 ALA A CA 1
ATOM 2159 C C . ALA A 1 265 ? -6.725 11.250 16.942 1.00 84.50 265 ALA A C 1
ATOM 2161 O O . ALA A 1 265 ? -7.518 10.551 17.565 1.00 84.50 265 ALA A O 1
ATOM 2162 N N . LYS A 1 266 ? -5.810 12.002 17.566 1.00 87.94 266 LYS A N 1
ATOM 2163 C CA . LYS A 1 266 ? -5.601 12.038 19.024 1.00 87.94 266 LYS A CA 1
ATOM 2164 C C . LYS A 1 266 ? -6.523 13.033 19.740 1.00 87.94 266 LYS A C 1
ATOM 2166 O O . LYS A 1 266 ? -6.593 13.028 20.969 1.00 87.94 266 LYS A O 1
ATOM 2171 N N . THR A 1 267 ? -7.233 13.888 19.002 1.00 89.31 267 THR A N 1
ATOM 2172 C CA . THR A 1 267 ? -8.134 14.895 19.581 1.00 89.31 267 THR A CA 1
ATOM 2173 C C . THR A 1 267 ? -9.376 14.256 20.202 1.00 89.31 267 THR A C 1
ATOM 2175 O O . THR A 1 267 ? -9.842 13.205 19.767 1.00 89.31 267 THR A O 1
ATOM 2178 N N . ALA A 1 268 ? -9.972 14.919 21.197 1.00 88.56 268 ALA A N 1
ATOM 2179 C CA . ALA A 1 268 ? -11.229 14.466 21.800 1.00 88.56 268 ALA A CA 1
ATOM 2180 C C . ALA A 1 268 ? -12.379 14.368 20.777 1.00 88.56 268 ALA A C 1
ATOM 2182 O O . ALA A 1 268 ? -13.264 13.529 20.927 1.00 88.56 268 ALA A O 1
ATOM 2183 N N . GLU A 1 269 ? -12.342 15.206 19.737 1.00 89.69 269 GLU A N 1
ATOM 2184 C CA . GLU A 1 269 ? -13.309 15.207 18.640 1.00 89.69 269 GLU A CA 1
ATOM 2185 C C . GLU A 1 269 ? -13.226 13.917 17.812 1.00 89.69 269 GLU A C 1
ATOM 2187 O O . GLU A 1 269 ? -14.230 13.224 17.649 1.00 89.69 269 GLU A O 1
ATOM 2192 N N . ALA A 1 270 ? -12.028 13.538 17.356 1.00 88.25 270 ALA A N 1
ATOM 2193 C CA . ALA A 1 270 ? -11.828 12.291 16.614 1.00 88.25 270 ALA A CA 1
ATOM 2194 C C . ALA A 1 270 ? -12.019 11.042 17.493 1.00 88.25 270 ALA A C 1
ATOM 2196 O O . ALA A 1 270 ? -12.430 9.987 17.013 1.00 88.25 270 ALA A O 1
ATOM 2197 N N . GLN A 1 271 ? -11.777 11.169 18.799 1.00 91.94 271 GLN A N 1
ATOM 2198 C CA . GLN A 1 271 ? -11.959 10.120 19.806 1.00 91.94 271 GLN A CA 1
ATOM 2199 C C . GLN A 1 271 ? -13.401 10.061 20.337 1.00 91.94 271 GLN A C 1
ATOM 2201 O O . GLN A 1 271 ? -13.639 9.689 21.488 1.00 91.94 271 GLN A O 1
ATOM 2206 N N . PHE A 1 272 ? -14.388 10.399 19.500 1.00 92.25 272 PHE A N 1
ATOM 2207 C CA . PHE A 1 272 ? -15.799 10.444 19.880 1.00 92.25 272 PHE A CA 1
ATOM 2208 C C . PHE A 1 272 ? -16.306 9.123 20.473 1.00 92.25 272 PHE A C 1
ATOM 2210 O O . PHE A 1 272 ? -17.247 9.148 21.247 1.00 92.25 272 PHE A O 1
ATOM 2217 N N . PHE A 1 273 ? -15.728 7.970 20.150 1.00 93.31 273 PHE A N 1
ATOM 2218 C CA . PHE A 1 273 ? -16.146 6.667 20.682 1.00 93.31 273 PHE A CA 1
ATOM 2219 C C . PHE A 1 273 ? -15.710 6.428 22.139 1.00 93.31 273 PHE A C 1
ATOM 2221 O O . PHE A 1 273 ? -16.303 5.584 22.815 1.00 93.31 273 PHE A O 1
ATOM 2228 N N . LYS A 1 274 ? -14.685 7.143 22.627 1.00 94.81 274 LYS A N 1
ATOM 2229 C CA . LYS A 1 274 ? -14.045 6.901 23.927 1.00 94.81 274 LYS A CA 1
ATOM 2230 C C . LYS A 1 274 ? -15.017 7.136 25.089 1.00 94.81 274 LYS A C 1
ATOM 2232 O O . LYS A 1 274 ? -15.754 8.124 25.106 1.00 94.81 274 LYS A O 1
ATOM 2237 N N . GLY A 1 275 ? -14.974 6.244 26.077 1.00 95.12 275 GLY A N 1
ATOM 2238 C CA . GLY A 1 275 ? -15.792 6.298 27.288 1.00 95.12 275 GLY A CA 1
ATOM 2239 C C . GLY A 1 275 ? -16.723 5.099 27.449 1.00 95.12 275 GLY A C 1
ATOM 2240 O O . GLY A 1 275 ? -16.603 4.085 26.758 1.00 95.12 275 GLY A O 1
ATOM 2241 N N . GLU A 1 276 ? -17.643 5.218 28.405 1.00 96.44 276 GLU A N 1
ATOM 2242 C CA . GLU A 1 276 ? -18.618 4.180 28.735 1.00 96.44 276 GLU A CA 1
ATOM 2243 C C . GLU A 1 276 ? -19.969 4.452 28.072 1.00 96.44 276 GLU A C 1
ATOM 2245 O O . GLU A 1 276 ? -20.462 5.580 28.030 1.00 96.44 276 GLU A O 1
ATOM 2250 N N . TRP A 1 277 ? -20.583 3.389 27.569 1.00 96.88 277 TRP A N 1
ATOM 2251 C CA . TRP A 1 277 ? -21.864 3.391 26.882 1.00 96.88 277 TRP A CA 1
ATOM 2252 C C . TRP A 1 277 ? -22.746 2.333 27.518 1.00 96.88 277 TRP A C 1
ATOM 2254 O O . TRP A 1 277 ? -22.347 1.174 27.610 1.00 96.88 277 TRP A O 1
ATOM 2264 N N . LYS A 1 278 ? -23.941 2.717 27.961 1.00 96.19 278 LYS A N 1
ATOM 2265 C CA . LYS A 1 278 ? -24.809 1.841 28.749 1.00 96.19 278 LYS A CA 1
ATOM 2266 C C . LYS A 1 278 ? -26.252 1.870 28.255 1.00 96.19 278 LYS A C 1
ATOM 2268 O O . LYS A 1 278 ? -26.789 2.941 27.964 1.00 96.19 278 LYS A O 1
ATOM 2273 N N . ASN A 1 279 ? -26.900 0.710 28.163 1.00 94.50 279 ASN A N 1
ATOM 2274 C CA . ASN A 1 279 ? -28.342 0.653 27.904 1.00 94.50 279 ASN A CA 1
ATOM 2275 C C . ASN A 1 279 ? -29.165 0.906 29.181 1.00 94.50 279 ASN A C 1
ATOM 2277 O O . ASN A 1 279 ? -28.682 0.808 30.305 1.00 94.50 279 ASN A O 1
ATOM 2281 N N . MET A 1 280 ? -30.448 1.216 29.007 1.00 89.25 280 MET A N 1
ATOM 2282 C CA . MET A 1 280 ? -31.415 1.250 30.107 1.00 89.25 280 MET A CA 1
ATOM 2283 C C . MET A 1 280 ? -32.282 -0.013 30.028 1.00 89.25 280 MET A C 1
ATOM 2285 O O . MET A 1 280 ? -33.266 0.003 29.291 1.00 89.25 280 MET A O 1
ATOM 2289 N N . PRO A 1 281 ? -31.913 -1.114 30.713 1.00 80.94 281 PRO A N 1
ATOM 2290 C CA . PRO A 1 281 ? -32.596 -2.391 30.546 1.00 80.94 281 PRO A CA 1
ATOM 2291 C C . PRO A 1 281 ? -34.035 -2.340 31.065 1.00 80.94 281 PRO A C 1
ATOM 2293 O O . PRO A 1 281 ? -34.289 -1.974 32.220 1.00 80.94 281 PRO A O 1
ATOM 2296 N N . ASP A 1 282 ? -34.981 -2.778 30.235 1.00 80.19 282 ASP A N 1
ATOM 2297 C CA . ASP A 1 282 ? -36.355 -3.015 30.666 1.00 80.19 282 ASP A CA 1
ATOM 2298 C C . ASP A 1 282 ? -36.419 -4.263 31.567 1.00 80.19 282 ASP A C 1
ATOM 2300 O O . ASP A 1 282 ? -36.321 -5.415 31.121 1.00 80.19 282 ASP A O 1
ATOM 2304 N N . LYS A 1 283 ? -36.612 -4.029 32.872 1.00 76.12 283 LYS A N 1
ATOM 2305 C CA . LYS A 1 283 ? -36.717 -5.087 33.889 1.00 76.12 283 LYS A CA 1
ATOM 2306 C C . LYS A 1 283 ? -37.898 -6.029 33.645 1.00 76.12 283 LYS A C 1
ATOM 2308 O O . LYS A 1 283 ? -37.808 -7.198 34.018 1.00 76.12 283 LYS A O 1
ATOM 2313 N N . LEU A 1 284 ? -38.983 -5.557 33.025 1.00 76.44 284 LEU A N 1
ATOM 2314 C CA . LEU A 1 284 ? -40.159 -6.382 32.728 1.00 76.44 284 LEU A CA 1
ATOM 2315 C C . LEU A 1 284 ? -39.882 -7.353 31.577 1.00 76.44 284 LEU A C 1
ATOM 2317 O O . LEU A 1 284 ? -40.394 -8.471 31.579 1.00 76.44 284 LEU A O 1
ATOM 2321 N N . LYS A 1 285 ? -39.019 -6.959 30.635 1.00 75.56 285 LYS A N 1
ATOM 2322 C CA . LYS A 1 285 ? -38.594 -7.791 29.498 1.00 75.56 285 LYS A CA 1
ATOM 2323 C C . LYS A 1 285 ? -37.345 -8.625 29.774 1.00 75.56 285 LYS A C 1
ATOM 2325 O O . LYS A 1 285 ? -36.911 -9.362 28.893 1.00 75.56 285 LYS A O 1
ATOM 2330 N N . LYS A 1 286 ? -36.788 -8.544 30.990 1.00 78.25 286 LYS A N 1
ATOM 2331 C CA . LYS A 1 286 ? -35.529 -9.204 31.380 1.00 78.25 286 LYS A CA 1
ATOM 2332 C C . LYS A 1 286 ? -34.386 -8.883 30.408 1.00 78.25 286 LYS A C 1
ATOM 2334 O O . LYS A 1 286 ? -33.589 -9.760 30.077 1.00 78.25 286 LYS A O 1
ATOM 2339 N N . GLU A 1 287 ? -34.323 -7.640 29.934 1.00 81.12 287 GLU A N 1
ATOM 2340 C CA . GLU A 1 287 ? -33.233 -7.206 29.063 1.00 81.12 287 GLU A CA 1
ATOM 2341 C C . GLU A 1 287 ? -31.885 -7.289 29.786 1.00 81.12 287 GLU A C 1
ATOM 2343 O O . GLU A 1 287 ? -31.788 -7.078 30.998 1.00 81.12 287 GLU A O 1
ATOM 2348 N N . MET A 1 288 ? -30.835 -7.609 29.030 1.00 81.69 288 MET A N 1
ATOM 2349 C CA . MET A 1 288 ? -29.473 -7.640 29.553 1.00 81.69 288 MET A CA 1
ATOM 2350 C C . MET A 1 288 ? -29.019 -6.220 29.906 1.00 81.69 288 MET A C 1
ATOM 2352 O O . MET A 1 288 ? -29.243 -5.297 29.126 1.00 81.69 288 MET A O 1
ATOM 2356 N N . ASP A 1 289 ? -28.366 -6.049 31.057 1.00 89.56 289 ASP A N 1
ATOM 2357 C CA . ASP A 1 289 ? -27.590 -4.838 31.343 1.00 89.56 289 ASP A CA 1
ATOM 2358 C C . ASP A 1 289 ? -26.305 -4.926 30.516 1.00 89.56 289 ASP A C 1
ATOM 2360 O O . ASP A 1 289 ? -25.579 -5.905 30.648 1.00 89.56 289 ASP A O 1
ATOM 2364 N N . ILE A 1 290 ? -26.070 -3.980 29.613 1.00 93.38 290 ILE A N 1
ATOM 2365 C CA . ILE A 1 290 ? -24.932 -3.970 28.695 1.00 93.38 290 ILE A CA 1
ATOM 2366 C C . ILE A 1 290 ? -24.194 -2.657 28.883 1.00 93.38 290 ILE A C 1
ATOM 2368 O O . ILE A 1 290 ? -24.738 -1.574 28.654 1.00 93.38 290 ILE A O 1
ATOM 2372 N N . ILE A 1 291 ? -22.921 -2.782 29.243 1.00 95.81 291 ILE A N 1
ATOM 2373 C CA . ILE A 1 291 ? -21.980 -1.676 29.328 1.00 95.81 291 ILE A CA 1
ATOM 2374 C C . ILE A 1 291 ? -20.852 -1.962 28.345 1.00 95.81 291 ILE A C 1
ATOM 2376 O O . ILE A 1 291 ? -20.181 -2.989 28.443 1.00 95.81 291 ILE A O 1
ATOM 2380 N N . LEU A 1 292 ? -20.647 -1.059 27.396 1.00 97.06 292 LEU A N 1
ATOM 2381 C CA . LEU A 1 292 ? -19.498 -1.064 26.502 1.00 97.06 292 LEU A CA 1
ATOM 2382 C C . LEU A 1 292 ? -18.555 0.045 26.937 1.00 97.06 292 LEU A C 1
ATOM 2384 O O . LEU A 1 292 ? -18.977 1.189 27.090 1.00 97.06 292 LEU A O 1
ATOM 2388 N N . LYS A 1 293 ? -17.282 -0.280 27.123 1.00 97.00 293 LYS A N 1
ATOM 2389 C CA . LYS A 1 293 ? -16.246 0.702 27.426 1.00 97.00 293 LYS A CA 1
ATOM 2390 C C . LYS A 1 293 ? -15.227 0.700 26.308 1.00 97.00 293 LYS A C 1
ATOM 2392 O O . LYS A 1 293 ? -14.665 -0.350 26.017 1.00 97.00 293 LYS A O 1
ATOM 2397 N N . PHE A 1 294 ? -14.992 1.860 25.709 1.00 96.62 294 PHE A N 1
ATOM 2398 C CA . PHE A 1 294 ? -13.939 2.047 24.719 1.00 96.62 294 PHE A CA 1
ATOM 2399 C C . PHE A 1 294 ? -12.850 2.945 25.287 1.00 96.62 294 PHE A C 1
ATOM 2401 O O . PHE A 1 294 ? -13.126 4.016 25.830 1.00 96.62 294 PHE A O 1
ATOM 2408 N N . GLU A 1 295 ? -11.611 2.513 25.115 1.00 94.62 295 GLU A N 1
ATOM 2409 C CA . GLU A 1 295 ? -10.409 3.210 25.543 1.00 94.62 295 GLU A CA 1
ATOM 2410 C C . GLU A 1 295 ? -9.494 3.448 24.347 1.00 94.62 295 GLU A C 1
ATOM 2412 O O . GLU A 1 295 ? -9.560 2.754 23.331 1.00 94.62 295 GLU A O 1
ATOM 2417 N N . SER A 1 296 ? -8.625 4.444 24.478 1.00 92.00 296 SER A N 1
ATOM 2418 C CA . SER A 1 296 ? -7.641 4.770 23.453 1.00 92.00 296 SER A CA 1
ATOM 2419 C C . SER A 1 296 ? -6.435 5.462 24.061 1.00 92.00 296 SER A C 1
ATOM 2421 O O . SER A 1 296 ? -6.585 6.348 24.917 1.00 92.00 296 SER A O 1
ATOM 2423 N N . ASN A 1 297 ? -5.257 5.058 23.588 1.00 86.75 297 ASN A N 1
ATOM 2424 C CA . ASN A 1 297 ? -3.974 5.710 23.852 1.00 86.75 297 ASN A CA 1
ATOM 2425 C C . ASN A 1 297 ? -3.627 6.775 22.788 1.00 86.75 297 ASN A C 1
ATOM 2427 O O . ASN A 1 297 ? -2.526 7.314 22.800 1.00 86.75 297 ASN A O 1
ATOM 2431 N N . GLY A 1 298 ? -4.562 7.079 21.882 1.00 82.50 298 GLY A N 1
ATOM 2432 C CA . GLY A 1 298 ? -4.395 8.011 20.767 1.00 82.50 298 GLY A CA 1
ATOM 2433 C C . GLY A 1 298 ? -4.037 7.341 19.439 1.00 82.50 298 GLY A C 1
ATOM 2434 O O . GLY A 1 298 ? -4.216 7.960 18.397 1.00 82.50 298 GLY A O 1
ATOM 2435 N N . GLU A 1 299 ? -3.578 6.090 19.466 1.00 76.38 299 GLU A N 1
ATOM 2436 C CA . GLU A 1 299 ? -3.094 5.365 18.279 1.00 76.38 299 GLU A CA 1
ATOM 2437 C C . GLU A 1 299 ? -3.820 4.032 18.078 1.00 76.38 299 GLU A C 1
ATOM 2439 O O . GLU A 1 299 ? -4.029 3.601 16.950 1.00 76.38 299 GLU A O 1
ATOM 2444 N N . ALA A 1 300 ? -4.283 3.413 19.164 1.00 83.81 300 ALA A N 1
ATOM 2445 C CA . ALA A 1 300 ? -5.051 2.181 19.143 1.00 83.81 300 ALA A CA 1
ATOM 2446 C C . ALA A 1 300 ? -6.320 2.305 19.988 1.00 83.81 300 ALA A C 1
ATOM 2448 O O . ALA A 1 300 ? -6.341 2.963 21.032 1.00 83.81 300 ALA A O 1
ATOM 2449 N N . ILE A 1 301 ? -7.370 1.614 19.544 1.00 90.56 301 ILE A N 1
ATOM 2450 C CA . ILE A 1 301 ? -8.641 1.496 20.257 1.00 90.56 301 ILE A CA 1
ATOM 2451 C C . ILE A 1 301 ? -8.686 0.133 20.930 1.00 90.56 301 ILE A C 1
ATOM 2453 O O . ILE A 1 301 ? -8.447 -0.895 20.301 1.00 90.56 301 ILE A O 1
ATOM 2457 N N . THR A 1 302 ? -9.046 0.124 22.205 1.00 94.50 302 THR A N 1
ATOM 2458 C CA . THR A 1 302 ? -9.349 -1.099 22.950 1.00 94.50 302 THR A CA 1
ATOM 2459 C C . THR A 1 302 ? -10.728 -0.973 23.578 1.00 94.50 302 THR A C 1
ATOM 2461 O O . THR A 1 302 ? -11.315 0.111 23.618 1.00 94.50 302 THR A O 1
ATOM 2464 N N . GLY A 1 303 ? -11.280 -2.076 24.067 1.00 96.44 303 GLY A N 1
ATOM 2465 C CA . GLY A 1 303 ? -12.545 -1.993 24.770 1.00 96.44 303 GLY A CA 1
ATOM 2466 C C . GLY A 1 303 ? -12.917 -3.241 25.539 1.00 96.44 303 GLY A C 1
ATOM 2467 O O . GLY A 1 303 ? -12.272 -4.288 25.443 1.00 96.44 303 GLY A O 1
ATOM 2468 N N . SER A 1 304 ? -13.982 -3.111 26.319 1.00 97.38 304 SER A N 1
ATOM 2469 C CA . SER A 1 304 ? -14.568 -4.200 27.084 1.00 97.38 304 SER A CA 1
ATOM 2470 C C . SER A 1 304 ? -16.091 -4.175 27.053 1.00 97.38 304 SER A C 1
ATOM 2472 O O . SER A 1 304 ? -16.733 -3.136 26.878 1.00 97.38 304 SER A O 1
ATOM 2474 N N . VAL A 1 305 ? -16.668 -5.359 27.222 1.00 97.06 305 VAL A N 1
ATOM 2475 C CA . VAL A 1 305 ? -18.103 -5.594 27.356 1.00 97.06 305 VAL A CA 1
ATOM 2476 C C . VAL A 1 305 ? -18.372 -6.047 28.780 1.00 97.06 305 VAL A C 1
ATOM 2478 O O . VAL A 1 305 ? -17.722 -6.970 29.262 1.00 97.06 305 VAL A O 1
ATOM 2481 N N . SER A 1 306 ? -19.354 -5.454 29.445 1.00 94.88 306 SER A N 1
ATOM 2482 C CA . SER A 1 306 ? -19.839 -5.906 30.745 1.00 94.88 306 SER A CA 1
ATOM 2483 C C . SER A 1 306 ? -21.332 -6.180 30.701 1.00 94.88 306 SER A C 1
ATOM 2485 O O . SER A 1 306 ? -22.091 -5.431 30.089 1.00 94.88 306 SER A O 1
ATOM 2487 N N . ASN A 1 307 ? -21.742 -7.258 31.371 1.00 88.25 307 ASN A N 1
ATOM 2488 C CA . ASN A 1 307 ? -23.152 -7.600 31.571 1.00 88.25 307 ASN A CA 1
ATOM 2489 C C . ASN A 1 307 ? -23.686 -7.164 32.958 1.00 88.25 307 ASN A C 1
ATOM 2491 O O . ASN A 1 307 ? -24.648 -7.733 33.483 1.00 88.25 307 ASN A O 1
ATOM 2495 N N . GLY A 1 308 ? -22.968 -6.246 33.618 1.00 84.56 308 GLY A N 1
ATOM 2496 C CA . GLY A 1 308 ? -23.190 -5.832 35.006 1.00 84.56 308 GLY A CA 1
ATOM 2497 C C . GLY A 1 308 ? -22.614 -6.784 36.065 1.00 84.56 308 GLY A C 1
ATOM 2498 O O . GLY A 1 308 ? -22.554 -6.412 37.235 1.00 84.56 308 GLY A O 1
ATOM 2499 N N . ARG A 1 309 ? -22.172 -7.995 35.689 1.00 86.62 309 ARG A N 1
ATOM 2500 C CA . ARG A 1 309 ? -21.546 -8.981 36.594 1.00 86.62 309 ARG A CA 1
ATOM 2501 C C . ARG A 1 309 ? -20.139 -9.378 36.163 1.00 86.62 309 ARG A C 1
ATOM 2503 O O . ARG A 1 309 ? -19.220 -9.364 36.973 1.00 86.62 309 ARG A O 1
ATOM 2510 N N . ASP A 1 310 ? -19.988 -9.739 34.899 1.00 93.69 310 ASP A N 1
ATOM 2511 C CA . ASP A 1 310 ? -18.732 -10.138 34.279 1.00 93.69 310 ASP A CA 1
ATOM 2512 C C . ASP A 1 310 ? -18.258 -9.063 33.301 1.00 93.69 310 ASP A C 1
ATOM 2514 O O . ASP A 1 310 ? -19.075 -8.354 32.714 1.00 93.69 310 ASP A O 1
ATOM 2518 N N . ILE A 1 311 ? -16.941 -9.002 33.095 1.00 96.12 311 ILE A N 1
ATOM 2519 C CA . ILE A 1 311 ? -16.283 -8.139 32.111 1.00 96.12 311 ILE A CA 1
ATOM 2520 C C . ILE A 1 311 ? -15.522 -9.031 31.127 1.00 96.12 311 ILE A C 1
ATOM 2522 O O . ILE A 1 311 ? -14.829 -9.965 31.537 1.00 96.12 311 ILE A O 1
ATOM 2526 N N . TYR A 1 312 ? -15.644 -8.730 29.839 1.00 96.62 312 TYR A N 1
ATOM 2527 C CA . TYR A 1 312 ? -15.010 -9.436 28.731 1.00 96.62 312 TYR A CA 1
ATOM 2528 C C . TYR A 1 312 ? -14.210 -8.440 27.889 1.00 96.62 312 TYR A C 1
ATOM 2530 O O . TYR A 1 312 ? -14.685 -7.334 27.632 1.00 96.62 312 TYR A O 1
ATOM 2538 N N . ALA A 1 313 ? -13.009 -8.817 27.456 1.00 96.56 313 ALA A N 1
ATOM 2539 C CA . ALA A 1 313 ? -12.253 -8.023 26.491 1.00 96.56 313 ALA A CA 1
ATOM 2540 C C . ALA A 1 313 ? -12.918 -8.093 25.107 1.00 96.56 313 ALA A C 1
ATOM 2542 O O . ALA A 1 313 ? -13.518 -9.111 24.757 1.00 96.56 313 ALA A O 1
ATOM 2543 N N . MET A 1 314 ? -12.830 -7.006 24.341 1.00 97.25 314 MET A N 1
ATOM 2544 C CA . MET A 1 314 ? -13.212 -7.008 22.931 1.00 97.25 314 MET A CA 1
ATOM 2545 C C . MET A 1 314 ? -12.074 -7.582 22.077 1.00 97.25 314 MET A C 1
ATOM 2547 O O . MET A 1 314 ? -10.935 -7.140 22.186 1.00 97.25 314 MET A O 1
ATOM 2551 N N . ASP A 1 315 ? -12.418 -8.502 21.183 1.00 95.75 315 ASP A N 1
ATOM 2552 C CA . ASP A 1 315 ? -11.562 -9.103 20.161 1.00 95.75 315 ASP A CA 1
ATOM 2553 C C . ASP A 1 315 ? -12.034 -8.678 18.762 1.00 95.75 315 ASP A C 1
ATOM 2555 O O . ASP A 1 315 ? -13.219 -8.400 18.561 1.00 95.75 315 ASP A O 1
ATOM 2559 N N . ASN A 1 316 ? -11.153 -8.695 17.757 1.00 92.50 316 ASN A N 1
ATOM 2560 C CA . ASN A 1 316 ? -11.486 -8.347 16.363 1.00 92.50 316 ASN A CA 1
ATOM 2561 C C . ASN A 1 316 ? -12.201 -6.984 16.228 1.00 92.50 316 ASN A C 1
ATOM 2563 O O . ASN A 1 316 ? -13.173 -6.850 15.478 1.00 92.50 316 ASN A O 1
ATOM 2567 N N . LEU A 1 317 ? -11.762 -5.992 17.010 1.00 94.44 317 LEU A N 1
ATOM 2568 C CA . LEU A 1 317 ? -12.338 -4.652 17.016 1.00 94.44 317 LEU A CA 1
ATOM 2569 C C . LEU A 1 317 ? -11.954 -3.895 15.741 1.00 94.44 317 LEU A C 1
ATOM 2571 O O . LEU A 1 317 ? -10.784 -3.787 15.394 1.00 94.44 317 LEU A O 1
ATOM 2575 N N . SER A 1 318 ? -12.953 -3.333 15.069 1.00 89.69 318 SER A N 1
ATOM 2576 C CA . SER A 1 318 ? -12.813 -2.483 13.892 1.00 89.69 318 SER A CA 1
ATOM 2577 C C . SER A 1 318 ? -13.756 -1.290 14.011 1.00 89.69 318 SER A C 1
ATOM 2579 O O . SER A 1 318 ? -14.931 -1.454 14.345 1.00 89.69 318 SER A O 1
ATOM 2581 N N . LEU A 1 319 ? -13.247 -0.091 13.735 1.00 88.38 319 LEU A N 1
ATOM 2582 C CA . LEU A 1 319 ? -14.014 1.150 13.670 1.00 88.38 319 LEU A CA 1
ATOM 2583 C C . LEU A 1 319 ? -13.807 1.778 12.290 1.00 88.38 319 LEU A C 1
ATOM 2585 O O . LEU A 1 319 ? -12.686 2.116 11.926 1.00 88.38 319 LEU A O 1
ATOM 2589 N N . ALA A 1 320 ? -14.892 1.955 11.539 1.00 84.44 320 ALA A N 1
ATOM 2590 C CA . ALA A 1 320 ? -14.887 2.602 10.233 1.00 84.44 320 ALA A CA 1
ATOM 2591 C C . ALA A 1 320 ? -15.963 3.693 10.193 1.00 84.44 320 ALA A C 1
ATOM 2593 O O . ALA A 1 320 ? -17.165 3.413 10.265 1.00 84.44 320 ALA A O 1
ATOM 2594 N N . GLY A 1 321 ? -15.531 4.954 10.102 1.00 85.25 321 GLY A N 1
ATOM 2595 C CA . GLY A 1 321 ? -16.420 6.098 10.295 1.00 85.25 321 GLY A CA 1
ATOM 2596 C C . GLY A 1 321 ? -17.076 6.029 11.675 1.00 85.25 321 GLY A C 1
ATOM 2597 O O . GLY A 1 321 ? -16.391 5.921 12.685 1.00 85.25 321 GLY A O 1
ATOM 2598 N N . ASN A 1 322 ? -18.407 6.029 11.722 1.00 90.69 322 ASN A N 1
ATOM 2599 C CA . ASN A 1 322 ? -19.173 5.868 12.959 1.00 90.69 322 ASN A CA 1
ATOM 2600 C C . ASN A 1 322 ? -19.629 4.421 13.227 1.00 90.69 322 ASN A C 1
ATOM 2602 O O . ASN A 1 322 ? -20.411 4.194 14.148 1.00 90.69 322 ASN A O 1
ATOM 2606 N N . LYS A 1 323 ? -19.193 3.440 12.430 1.00 92.50 323 LYS A N 1
ATOM 2607 C CA . LYS A 1 323 ? -19.585 2.033 12.575 1.00 92.50 323 LYS A CA 1
ATOM 2608 C C . LYS A 1 323 ? -18.485 1.268 13.297 1.00 92.50 323 LYS A C 1
ATOM 2610 O O . LYS A 1 323 ? -17.355 1.237 12.822 1.00 92.50 323 LYS A O 1
ATOM 2615 N N . VAL A 1 324 ? -18.819 0.611 14.404 1.00 94.56 324 VAL A N 1
ATOM 2616 C CA . VAL A 1 324 ? -17.893 -0.247 15.151 1.00 94.56 324 VAL A CA 1
ATOM 2617 C C . VAL A 1 324 ? -18.366 -1.692 15.134 1.00 94.56 324 VAL A C 1
ATOM 2619 O O . VAL A 1 324 ? -19.550 -1.982 15.313 1.00 94.56 324 VAL A O 1
ATOM 2622 N N . LYS A 1 325 ? -17.434 -2.611 14.918 1.00 95.81 325 LYS A N 1
ATOM 2623 C CA . LYS A 1 325 ? -17.648 -4.051 14.959 1.00 95.81 325 LYS A CA 1
ATOM 2624 C C . LYS A 1 325 ? -16.609 -4.668 15.880 1.00 95.81 325 LYS A C 1
ATOM 2626 O O . LYS A 1 325 ? -15.448 -4.298 15.810 1.00 95.81 325 LYS A O 1
ATOM 2631 N N . PHE A 1 326 ? -17.015 -5.608 16.715 1.00 97.31 326 PHE A N 1
ATOM 2632 C CA . PHE A 1 326 ? -16.091 -6.410 17.510 1.00 97.31 326 PHE A CA 1
ATOM 2633 C C . PHE A 1 326 ? -16.751 -7.727 17.901 1.00 97.31 326 PHE A C 1
ATOM 2635 O O . PHE A 1 326 ? -17.953 -7.934 17.723 1.00 97.31 326 PHE A O 1
ATOM 2642 N N . THR A 1 327 ? -15.951 -8.618 18.454 1.00 97.25 327 THR A N 1
ATOM 2643 C CA . THR A 1 327 ? -16.370 -9.889 19.033 1.00 97.25 327 THR A CA 1
ATOM 2644 C C . THR A 1 327 ? -15.925 -9.967 20.485 1.00 97.25 327 THR A C 1
ATOM 2646 O O . THR A 1 327 ? -15.065 -9.208 20.911 1.00 97.25 327 THR A O 1
ATOM 2649 N N . PHE A 1 328 ? -16.517 -10.854 21.270 1.00 96.19 328 PHE A N 1
ATOM 2650 C CA . PHE A 1 328 ? -16.001 -11.231 22.583 1.00 96.19 328 PHE A CA 1
ATOM 2651 C C . PHE A 1 328 ? -16.488 -12.636 22.930 1.00 96.19 328 PHE A C 1
ATOM 2653 O O . PHE A 1 328 ? -17.517 -13.100 22.423 1.00 96.19 328 PHE A O 1
ATOM 2660 N N . LYS A 1 329 ? -15.758 -13.325 23.808 1.00 95.06 329 LYS A N 1
ATOM 2661 C CA . LYS A 1 329 ? -16.114 -14.668 24.272 1.00 95.06 329 LYS A CA 1
ATOM 2662 C C . LYS A 1 329 ? -16.549 -14.634 25.733 1.00 95.06 329 LYS A C 1
ATOM 2664 O O . LYS A 1 329 ? -15.825 -14.143 26.597 1.00 95.06 329 LYS A O 1
ATOM 2669 N N . THR A 1 330 ? -17.730 -15.173 26.027 1.00 92.31 330 THR A N 1
ATOM 2670 C CA . THR A 1 330 ? -18.212 -15.283 27.411 1.00 92.31 330 THR A CA 1
ATOM 2671 C C . THR A 1 330 ? -17.437 -16.360 28.177 1.00 92.31 330 THR A C 1
ATOM 2673 O O . THR A 1 330 ? -16.831 -17.252 27.580 1.00 92.31 330 THR A O 1
ATOM 2676 N N . LYS A 1 331 ? -17.512 -16.354 29.518 1.00 90.06 331 LYS A N 1
ATOM 2677 C CA . LYS A 1 331 ? -16.930 -17.421 30.364 1.00 90.06 331 LYS A CA 1
ATOM 2678 C C . LYS A 1 331 ? -17.462 -18.818 30.012 1.00 90.06 331 LYS A C 1
ATOM 2680 O O . LYS A 1 331 ? -16.742 -19.796 30.163 1.00 90.06 331 LYS A O 1
ATOM 2685 N N . GLY A 1 332 ? -18.701 -18.904 29.520 1.00 89.00 332 GLY A N 1
ATOM 2686 C CA . GLY A 1 332 ? -19.317 -20.147 29.040 1.00 89.00 332 GLY A CA 1
ATOM 2687 C C . GLY A 1 332 ? -18.851 -20.586 27.648 1.00 89.00 332 GLY A C 1
ATOM 2688 O O . GLY A 1 332 ? -19.323 -21.595 27.138 1.00 89.00 332 GLY A O 1
ATOM 2689 N N . GLY A 1 333 ? -17.949 -19.834 27.014 1.00 90.75 333 GLY A N 1
ATOM 2690 C CA . GLY A 1 333 ? -17.376 -20.156 25.713 1.00 90.75 333 GLY A CA 1
ATOM 2691 C C . GLY A 1 333 ? -18.186 -19.673 24.510 1.00 90.75 333 GLY A C 1
ATOM 2692 O O . GLY A 1 333 ? -17.760 -19.895 23.378 1.00 90.75 333 GLY A O 1
ATOM 2693 N N . THR A 1 334 ? -19.310 -18.990 24.726 1.00 92.25 334 THR A N 1
ATOM 2694 C CA . THR A 1 334 ? -20.130 -18.422 23.650 1.00 92.25 334 THR A CA 1
ATOM 2695 C C . THR A 1 334 ? -19.405 -17.249 22.997 1.00 92.25 334 THR A C 1
ATOM 2697 O O . THR A 1 334 ? -19.074 -16.280 23.679 1.00 92.25 334 THR A O 1
ATOM 2700 N N . LEU A 1 335 ? -19.186 -17.329 21.684 1.00 95.50 335 LEU A N 1
ATOM 2701 C CA . LEU A 1 335 ? -18.696 -16.214 20.875 1.00 95.50 335 LEU A CA 1
ATOM 2702 C C . LEU A 1 335 ? -19.870 -15.315 20.476 1.00 95.50 335 LEU A C 1
ATOM 2704 O O . LEU A 1 335 ? -20.868 -15.806 19.943 1.00 95.50 335 LEU A O 1
ATOM 2708 N N . ILE A 1 336 ? -19.740 -14.015 20.728 1.00 95.50 336 ILE A N 1
ATOM 2709 C CA . ILE A 1 336 ? -20.741 -13.004 20.386 1.00 95.50 336 ILE A CA 1
ATOM 2710 C C . ILE A 1 336 ? -20.069 -11.915 19.553 1.00 95.50 336 ILE A C 1
ATOM 2712 O O . ILE A 1 336 ? -19.013 -11.409 19.918 1.00 95.50 336 ILE A O 1
ATOM 2716 N N . GLU A 1 337 ? -20.701 -11.548 18.446 1.00 97.12 337 GLU A N 1
ATOM 2717 C CA . GLU A 1 337 ? -20.368 -10.404 17.607 1.00 97.12 337 GLU A CA 1
ATOM 2718 C C . GLU A 1 337 ? -21.319 -9.245 17.922 1.00 97.12 337 GLU A C 1
ATOM 2720 O O . GLU A 1 337 ? -22.536 -9.429 18.036 1.00 97.12 337 GLU A O 1
ATOM 2725 N N . ILE A 1 338 ? -20.766 -8.040 18.040 1.00 96.75 338 ILE A N 1
ATOM 2726 C CA . ILE A 1 338 ? -21.530 -6.803 18.153 1.00 96.75 338 ILE A CA 1
ATOM 2727 C C . ILE A 1 338 ? -21.216 -5.920 16.948 1.00 96.75 338 ILE A C 1
ATOM 2729 O O . ILE A 1 338 ? -20.056 -5.629 16.659 1.00 96.75 338 ILE A O 1
ATOM 2733 N N . LYS A 1 339 ? -22.268 -5.450 16.271 1.00 96.56 339 LYS A N 1
ATOM 2734 C CA . LYS A 1 339 ? -22.199 -4.385 15.262 1.00 96.56 339 LYS A CA 1
ATOM 2735 C C . LYS A 1 339 ? -22.946 -3.174 15.778 1.00 96.56 339 LYS A C 1
ATOM 2737 O O . LYS A 1 339 ? -24.134 -3.280 16.086 1.00 96.56 339 LYS A O 1
ATOM 2742 N N . SER A 1 340 ? -22.272 -2.035 15.842 1.00 95.25 340 SER A N 1
ATOM 2743 C CA . SER A 1 340 ? -22.858 -0.804 16.352 1.00 95.25 340 SER A CA 1
ATOM 2744 C C . SER A 1 340 ? -22.609 0.391 15.451 1.00 95.25 340 SER A C 1
ATOM 2746 O O . SER A 1 340 ? -21.647 0.424 14.689 1.00 95.25 340 SER A O 1
ATOM 2748 N N . VAL A 1 341 ? -23.483 1.386 15.567 1.00 95.56 341 VAL A N 1
ATOM 2749 C CA . VAL A 1 341 ? -23.339 2.688 14.911 1.00 95.56 341 VAL A CA 1
ATOM 2750 C C . VAL A 1 341 ? -23.441 3.773 15.974 1.00 95.56 341 VAL A C 1
ATOM 2752 O O . VAL A 1 341 ? -24.418 3.791 16.726 1.00 95.56 341 VAL A O 1
ATOM 2755 N N . PHE A 1 342 ? -22.434 4.641 16.044 1.00 94.81 342 PHE A N 1
ATOM 2756 C CA . PHE A 1 342 ? -22.428 5.837 16.880 1.00 94.81 342 PHE A CA 1
ATOM 2757 C C . PHE A 1 342 ? -23.243 6.953 16.219 1.00 94.81 342 PHE A C 1
ATOM 2759 O O . PHE A 1 342 ? -23.087 7.233 15.029 1.00 94.81 342 PHE A O 1
ATOM 2766 N N . ASP A 1 343 ? -24.081 7.606 17.015 1.00 94.69 343 ASP A N 1
ATOM 2767 C CA . ASP A 1 343 ? -24.896 8.754 16.631 1.00 94.69 343 ASP A CA 1
ATOM 2768 C C . ASP A 1 343 ? -24.903 9.762 17.792 1.00 94.69 343 ASP A C 1
ATOM 2770 O O . ASP A 1 343 ? -25.739 9.732 18.701 1.00 94.69 343 ASP A O 1
ATOM 2774 N N . GLY A 1 344 ? -23.854 10.589 17.834 1.00 90.38 344 GLY A N 1
ATOM 2775 C CA . GLY A 1 344 ? -23.627 11.568 18.896 1.00 90.38 344 GLY A CA 1
ATOM 2776 C C . GLY A 1 344 ? -23.518 10.941 20.293 1.00 90.38 344 GLY A C 1
ATOM 2777 O O . GLY A 1 344 ? -22.526 10.291 20.636 1.00 90.38 344 GLY A O 1
ATOM 2778 N N . GLY A 1 345 ? -24.530 11.192 21.128 1.00 93.25 345 GLY A N 1
ATOM 2779 C CA . GLY A 1 345 ? -24.622 10.685 22.502 1.00 93.25 345 GLY A CA 1
ATOM 2780 C C . GLY A 1 345 ? -25.202 9.273 22.621 1.00 93.25 345 GLY A C 1
ATOM 2781 O O . GLY A 1 345 ? -25.268 8.742 23.731 1.00 93.25 345 GLY A O 1
ATOM 2782 N N . GLN A 1 346 ? -25.618 8.661 21.511 1.00 95.12 346 GLN A N 1
ATOM 2783 C CA . GLN A 1 346 ? -26.198 7.321 21.482 1.00 95.12 346 GLN A CA 1
ATOM 2784 C C . GLN A 1 346 ? -25.408 6.383 20.575 1.00 95.12 346 GLN A C 1
ATOM 2786 O O . GLN A 1 346 ? -24.719 6.800 19.646 1.00 95.12 346 GLN A O 1
ATOM 2791 N N . MET A 1 347 ? -25.521 5.087 20.841 1.00 95.44 347 MET A N 1
ATOM 2792 C CA . MET A 1 347 ? -25.085 4.051 19.919 1.00 95.44 347 MET A CA 1
ATOM 2793 C C . MET A 1 347 ? -26.129 2.942 19.839 1.00 95.44 347 MET A C 1
ATOM 2795 O O . MET A 1 347 ? -26.656 2.478 20.852 1.00 95.44 347 MET A O 1
ATOM 2799 N N . LYS A 1 348 ? -26.428 2.500 18.619 1.00 96.12 348 LYS A N 1
ATOM 2800 C CA . LYS A 1 348 ? -27.310 1.357 18.373 1.00 96.12 348 LYS A CA 1
ATOM 2801 C C . LYS A 1 348 ? -26.450 0.121 18.160 1.00 96.12 348 LYS A C 1
ATOM 2803 O O . LYS A 1 348 ? -25.749 0.068 17.157 1.00 96.12 348 LYS A O 1
ATOM 2808 N N . ALA A 1 349 ? -26.518 -0.851 19.065 1.00 95.81 349 ALA A N 1
ATOM 2809 C CA . ALA A 1 349 ? -25.715 -2.072 19.045 1.00 95.81 349 ALA A CA 1
ATOM 2810 C C . ALA A 1 349 ? -26.586 -3.301 18.768 1.00 95.81 349 ALA A C 1
ATOM 2812 O O . ALA A 1 349 ? -27.557 -3.549 19.476 1.00 95.81 349 ALA A O 1
ATOM 2813 N N . THR A 1 350 ? -26.244 -4.083 17.749 1.00 96.12 350 THR A N 1
ATOM 2814 C CA . THR A 1 350 ? -26.891 -5.368 17.442 1.00 96.12 350 THR A CA 1
ATOM 2815 C C . THR A 1 350 ? -25.950 -6.502 17.801 1.00 96.12 350 THR A C 1
ATOM 2817 O O . THR A 1 350 ? -24.792 -6.485 17.387 1.00 96.12 350 THR A O 1
ATOM 2820 N N . MET A 1 351 ? -26.454 -7.470 18.562 1.00 94.81 351 MET A N 1
ATOM 2821 C CA . MET A 1 351 ? -25.676 -8.568 19.126 1.00 94.81 351 MET A CA 1
ATOM 2822 C C . MET A 1 351 ? -26.127 -9.905 18.541 1.00 94.81 351 MET A C 1
ATOM 2824 O O . MET A 1 351 ? -27.306 -10.253 18.608 1.00 94.81 351 MET A O 1
ATOM 2828 N N . ALA A 1 352 ? -25.188 -10.684 18.015 1.00 94.94 352 ALA A N 1
ATOM 2829 C CA . ALA A 1 352 ? -25.458 -12.005 17.457 1.00 94.94 352 ALA A CA 1
ATOM 2830 C C . ALA A 1 352 ? -24.342 -12.989 17.824 1.00 94.94 352 ALA A C 1
ATOM 2832 O O . ALA A 1 352 ? -23.165 -12.651 17.785 1.00 94.94 352 ALA A O 1
ATOM 2833 N N . GLY A 1 353 ? -24.714 -14.207 18.201 1.00 91.94 353 GLY A N 1
ATOM 2834 C CA . GLY A 1 353 ? -23.808 -15.350 18.257 1.00 91.94 353 GLY A CA 1
ATOM 2835 C C . GLY A 1 353 ? -23.826 -16.126 16.942 1.00 91.94 353 GLY A C 1
ATOM 2836 O O . GLY A 1 353 ? -24.445 -15.705 15.969 1.00 91.94 353 GLY A O 1
ATOM 2837 N N . ILE A 1 354 ? -23.182 -17.294 16.935 1.00 86.62 354 ILE A N 1
ATOM 2838 C CA . ILE A 1 354 ? -23.105 -18.161 15.746 1.00 86.62 354 ILE A CA 1
ATOM 2839 C C . ILE A 1 354 ? -24.503 -18.615 15.290 1.00 86.62 354 ILE A C 1
ATOM 2841 O O . ILE A 1 354 ? -24.817 -18.545 14.107 1.00 86.62 354 ILE A O 1
ATOM 2845 N N . GLU A 1 355 ? -25.349 -19.041 16.231 1.00 85.94 355 GLU A N 1
ATOM 2846 C CA . GLU A 1 355 ? -26.695 -19.572 15.942 1.00 85.94 355 GLU A CA 1
ATOM 2847 C C . GLU A 1 355 ? -27.825 -18.739 16.568 1.00 85.94 355 GLU A C 1
ATOM 2849 O O . GLU A 1 355 ? -28.998 -18.947 16.271 1.00 85.94 355 GLU A O 1
ATOM 2854 N N . ASN A 1 356 ? -27.486 -17.785 17.440 1.00 89.88 356 ASN A N 1
ATOM 2855 C CA . ASN A 1 356 ? -28.451 -17.052 18.258 1.00 89.88 356 ASN A CA 1
ATOM 2856 C C . ASN A 1 356 ? -28.422 -15.556 17.945 1.00 89.88 356 ASN A C 1
ATOM 2858 O O . ASN A 1 356 ? -27.355 -14.955 17.872 1.00 89.88 356 ASN A O 1
ATOM 2862 N N . ASN A 1 357 ? -29.593 -14.929 17.854 1.00 90.69 357 ASN A N 1
ATOM 2863 C CA . ASN A 1 357 ? -29.718 -13.474 17.825 1.00 90.69 357 ASN A CA 1
ATOM 2864 C C . ASN A 1 357 ? -30.055 -12.968 19.235 1.00 90.69 357 ASN A C 1
ATOM 2866 O O . ASN A 1 357 ? -31.062 -13.381 19.809 1.00 90.69 357 ASN A O 1
ATOM 2870 N N . TYR A 1 358 ? -29.225 -12.082 19.784 1.00 89.69 358 TYR A N 1
ATOM 2871 C CA . TYR A 1 358 ? -29.412 -11.504 21.119 1.00 89.69 358 TYR A CA 1
ATOM 2872 C C . TYR A 1 358 ? -30.133 -10.151 21.083 1.00 89.69 358 TYR A C 1
ATOM 2874 O O . TYR A 1 358 ? -30.428 -9.589 22.131 1.00 89.69 358 TYR A O 1
ATOM 2882 N N . GLY A 1 359 ? -30.467 -9.649 19.892 1.00 91.50 359 GLY A N 1
ATOM 2883 C CA . GLY A 1 359 ? -31.278 -8.455 19.704 1.00 91.50 359 GLY A CA 1
ATOM 2884 C C . GLY A 1 359 ? -30.469 -7.177 19.505 1.00 91.50 359 GLY A C 1
ATOM 2885 O O . GLY A 1 359 ? -29.251 -7.185 19.308 1.00 91.50 359 GLY A O 1
ATOM 2886 N N . THR A 1 360 ? -31.190 -6.059 19.516 1.00 93.62 360 THR A N 1
ATOM 2887 C CA . THR A 1 360 ? -30.640 -4.723 19.294 1.00 93.62 360 THR A CA 1
ATOM 2888 C C . THR A 1 360 ? -30.930 -3.836 20.492 1.00 93.62 360 THR A C 1
ATOM 2890 O O . THR A 1 360 ? -32.068 -3.749 20.947 1.00 93.62 360 THR A O 1
ATOM 2893 N N . TYR A 1 361 ? -29.902 -3.131 20.947 1.00 94.06 361 TYR A N 1
ATOM 2894 C CA . TYR A 1 361 ? -29.924 -2.271 22.117 1.00 94.06 361 TYR A CA 1
ATOM 2895 C C . TYR A 1 361 ? -29.532 -0.847 21.736 1.00 94.06 361 TYR A C 1
ATOM 2897 O O . TYR A 1 361 ? -28.700 -0.631 20.853 1.00 94.06 361 TYR A O 1
ATOM 2905 N N . VAL A 1 362 ? -30.122 0.128 22.422 1.00 95.06 362 VAL A N 1
ATOM 2906 C CA . VAL A 1 362 ? -29.680 1.524 22.375 1.00 95.06 362 VAL A CA 1
ATOM 2907 C C . VAL A 1 362 ? -28.908 1.799 23.656 1.00 95.06 362 VAL A C 1
ATOM 2909 O O . VAL A 1 362 ? -29.450 1.664 24.754 1.00 95.06 362 VAL A O 1
ATOM 2912 N N . LEU A 1 363 ? -27.637 2.151 23.509 1.00 96.19 363 LEU A N 1
ATOM 2913 C CA . LEU A 1 363 ? -26.763 2.522 24.609 1.00 96.19 363 LEU A CA 1
ATOM 2914 C C . LEU A 1 363 ? -26.542 4.030 24.562 1.00 96.19 363 LEU A C 1
ATOM 2916 O O . LEU A 1 363 ? -26.390 4.615 23.491 1.00 96.19 363 LEU A O 1
ATOM 2920 N N . ASN A 1 364 ? -26.524 4.656 25.730 1.00 96.38 364 ASN A N 1
ATOM 2921 C CA . ASN A 1 364 ? -26.279 6.081 25.888 1.00 96.38 364 ASN A CA 1
ATOM 2922 C C . ASN A 1 364 ? -24.884 6.273 26.469 1.00 96.38 364 ASN A C 1
ATOM 2924 O O . ASN A 1 364 ? -24.456 5.490 27.323 1.00 96.38 364 ASN A O 1
ATOM 2928 N N . ARG A 1 365 ? -24.189 7.317 26.021 1.00 94.94 365 ARG A N 1
ATOM 2929 C CA . ARG A 1 365 ? -22.908 7.699 26.604 1.00 94.94 365 ARG A CA 1
ATOM 2930 C C . ARG A 1 365 ? -23.104 8.094 28.063 1.00 94.94 365 ARG A C 1
ATOM 2932 O O . ARG A 1 365 ? -23.967 8.911 28.381 1.00 94.94 365 ARG A O 1
ATOM 2939 N N . ILE A 1 366 ? -22.270 7.543 28.931 1.00 92.31 366 ILE A N 1
ATOM 2940 C CA . ILE A 1 366 ? -22.144 7.984 30.311 1.00 92.31 366 ILE A CA 1
ATOM 2941 C C . ILE A 1 366 ? -21.101 9.096 30.325 1.00 92.31 366 ILE A C 1
ATOM 2943 O O . ILE A 1 366 ? -19.920 8.860 30.068 1.00 92.31 366 ILE A O 1
ATOM 2947 N N . LEU A 1 367 ? -21.562 10.326 30.538 1.00 77.00 367 LEU A N 1
ATOM 2948 C CA . LEU A 1 367 ? -20.664 11.449 30.775 1.00 77.00 367 LEU A CA 1
ATOM 2949 C C . LEU A 1 367 ? -20.090 11.323 32.198 1.00 77.00 367 LEU A C 1
ATOM 2951 O O . LEU A 1 367 ? -20.840 10.920 33.093 1.00 77.00 367 LEU A O 1
ATOM 2955 N N . PRO A 1 368 ? -18.789 11.598 32.390 1.00 57.12 368 PRO A N 1
ATOM 2956 C CA . PRO A 1 368 ? -18.161 11.591 33.708 1.00 57.12 368 PRO A CA 1
ATOM 2957 C C . PRO A 1 368 ? -18.756 12.623 34.670 1.00 57.12 368 PRO A C 1
ATOM 2959 O O . PRO A 1 368 ? -19.290 13.655 34.195 1.00 57.12 368 PRO A O 1
#